Protein AF-A0ABD6CFM7-F1 (afdb_monomer_lite)

InterPro domains:
  IPR056918 Octameric membrane protein [PF24838] (39-186)

Organism: NCBI:txid1126241

pLDDT: mean 72.63, std 19.84, range [36.97, 97.12]

Radius of gyration: 33.06 Å; chains: 1; bounding box: 69×85×100 Å

Foldseek 3Di:
DDDDDDDDDPDDDDDDPPDDPPPPDDPDADPVRLVVLVVVLVVLVVVLVVVVVVVVVVLVVLLVVLVVLLVVLVVLLPDDDDLVSLVVSLVSLVVSLVVLVVVLVVLVVVVVVSVVSVVVSQVSLVPHPDNVVVVVVVVVQPDQPDPVPPDVDDSPPSDPPPVSVVSNVSSVVSSVSSVVSNVSSVVVNVVVVVVVVVVVVVVVVCVVDPDDDDDPPCVVVVVVVVPPVVVVVVVVVVCVVVPPPVPPVVVVVVVVPD

Structure (mmCIF, N/CA/C/O backbone):
data_AF-A0ABD6CFM7-F1
#
_entry.id   AF-A0ABD6CFM7-F1
#
loop_
_atom_site.group_PDB
_atom_site.id
_atom_site.type_symbol
_atom_site.label_atom_id
_atom_site.label_alt_id
_atom_site.label_comp_id
_atom_site.label_asym_id
_atom_site.label_entity_id
_atom_site.label_seq_id
_atom_site.pdbx_PDB_ins_code
_atom_site.Cartn_x
_atom_site.Cartn_y
_atom_site.Cartn_z
_atom_site.occupancy
_atom_site.B_iso_or_equiv
_atom_site.auth_seq_id
_atom_site.auth_comp_id
_atom_site.auth_asym_id
_atom_site.auth_atom_id
_atom_site.pdbx_PDB_model_num
ATOM 1 N N . MET A 1 1 ? 6.017 -62.824 41.925 1.00 41.53 1 MET A N 1
ATOM 2 C CA . MET A 1 1 ? 5.337 -61.626 41.400 1.00 41.53 1 MET A CA 1
ATOM 3 C C . MET A 1 1 ? 5.460 -61.671 39.890 1.00 41.53 1 MET A C 1
ATOM 5 O O . MET A 1 1 ? 6.564 -61.449 39.411 1.00 41.53 1 MET A O 1
ATOM 9 N N . PRO A 1 2 ? 4.415 -62.088 39.164 1.00 39.69 2 PRO A N 1
ATOM 10 C CA . PRO A 1 2 ? 4.348 -61.929 37.719 1.00 39.69 2 PRO A CA 1
ATOM 11 C C . PRO A 1 2 ? 3.730 -60.567 37.375 1.00 39.69 2 PRO A C 1
ATOM 13 O O . PRO A 1 2 ? 2.744 -60.169 37.991 1.00 39.69 2 PRO A O 1
ATOM 16 N N . GLU A 1 3 ? 4.354 -59.864 36.433 1.00 43.16 3 GLU A N 1
ATOM 17 C CA . GLU A 1 3 ? 3.851 -58.641 35.802 1.00 43.16 3 GLU A CA 1
ATOM 18 C C . GLU A 1 3 ? 2.526 -58.922 35.084 1.00 43.16 3 GLU A C 1
ATOM 20 O O . GLU A 1 3 ? 2.433 -59.854 34.284 1.00 43.16 3 GLU A O 1
ATOM 25 N N . GLU A 1 4 ? 1.510 -58.114 35.379 1.00 45.91 4 GLU A N 1
ATOM 26 C CA . GLU A 1 4 ? 0.211 -58.133 34.710 1.00 45.91 4 GLU A CA 1
ATOM 27 C C . GLU A 1 4 ? 0.168 -56.987 33.683 1.00 45.91 4 GLU A C 1
ATOM 29 O O . GLU A 1 4 ? 0.602 -55.866 33.956 1.00 45.91 4 GLU A O 1
ATOM 34 N N . SER A 1 5 ? -0.266 -57.329 32.469 1.00 42.44 5 SER A N 1
ATOM 35 C CA . SER A 1 5 ? -0.306 -56.498 31.257 1.00 42.44 5 SER A CA 1
ATOM 36 C C . SER A 1 5 ? -1.273 -55.315 31.396 1.00 42.44 5 SER A C 1
ATOM 38 O O . SER A 1 5 ? -2.290 -55.472 32.068 1.00 42.44 5 SER A O 1
ATOM 40 N N . PRO A 1 6 ? -1.054 -54.168 30.724 1.00 47.00 6 PRO A N 1
ATOM 41 C CA . PRO A 1 6 ? -1.996 -53.058 30.786 1.00 47.00 6 PRO A CA 1
ATOM 42 C C . PRO A 1 6 ? -3.266 -53.364 29.982 1.00 47.00 6 PRO A C 1
ATOM 44 O O . PRO A 1 6 ? -3.193 -53.715 28.802 1.00 47.00 6 PRO A O 1
ATOM 47 N N . GLU A 1 7 ? -4.410 -53.220 30.650 1.00 43.72 7 GLU A N 1
ATOM 48 C CA . GLU A 1 7 ? -5.756 -53.174 30.082 1.00 43.72 7 GLU A CA 1
ATOM 49 C C . GLU A 1 7 ? -5.923 -51.996 29.105 1.00 43.72 7 GLU A C 1
ATOM 51 O O . GLU A 1 7 ? -5.554 -50.857 29.390 1.00 43.72 7 GLU A O 1
ATOM 56 N N . ASP A 1 8 ? -6.466 -52.339 27.939 1.00 37.56 8 ASP A N 1
ATOM 57 C CA . ASP A 1 8 ? -7.457 -51.626 27.126 1.00 37.56 8 ASP A CA 1
ATOM 58 C C . ASP A 1 8 ? -7.567 -50.095 27.307 1.00 37.56 8 ASP A C 1
ATOM 60 O O . ASP A 1 8 ? -8.163 -49.576 28.251 1.00 37.56 8 ASP A O 1
ATOM 64 N N . SER A 1 9 ? -7.012 -49.351 26.347 1.00 37.72 9 SER A N 1
ATOM 65 C CA . SER A 1 9 ? -7.241 -47.908 26.213 1.00 37.72 9 SER A CA 1
ATOM 66 C C . SER A 1 9 ? -8.596 -47.683 25.536 1.00 37.72 9 SER A C 1
ATOM 68 O O . SER A 1 9 ? -8.765 -48.168 24.417 1.00 37.72 9 SER A O 1
ATOM 70 N N . PRO A 1 10 ? -9.549 -46.941 26.129 1.00 39.28 10 PRO A N 1
ATOM 71 C CA . PRO A 1 10 ? -10.778 -46.618 25.430 1.00 39.28 10 PRO A CA 1
ATOM 72 C C . PRO A 1 10 ? -10.452 -45.698 24.251 1.00 39.28 10 PRO A C 1
ATOM 74 O O . PRO A 1 10 ? -9.855 -44.630 24.395 1.00 39.28 10 PRO A O 1
ATOM 77 N N . GLU A 1 11 ? -10.831 -46.185 23.080 1.00 39.69 11 GLU A N 1
ATOM 78 C CA . GLU A 1 11 ? -10.803 -45.530 21.784 1.00 39.69 11 GLU A CA 1
ATOM 79 C C . GLU A 1 11 ? -11.422 -44.126 21.890 1.00 39.69 11 GLU A C 1
ATOM 81 O O . GLU A 1 11 ? -12.595 -43.965 22.225 1.00 39.69 11 GLU A O 1
ATOM 86 N N . SER A 1 12 ? -10.608 -43.090 21.674 1.00 44.16 12 SER A N 1
ATOM 87 C CA . SER A 1 12 ? -11.061 -41.701 21.680 1.00 44.16 12 SER A CA 1
ATOM 88 C C . SER A 1 12 ? -11.947 -41.456 20.459 1.00 44.16 12 SER A C 1
ATOM 90 O O . SER A 1 12 ? -11.444 -41.379 19.333 1.00 44.16 12 SER A O 1
ATOM 92 N N . GLU A 1 13 ? -13.256 -41.333 20.683 1.00 41.72 13 GLU A N 1
ATOM 93 C CA . GLU A 1 13 ? -14.198 -40.814 19.691 1.00 41.72 13 GLU A CA 1
ATOM 94 C C . GLU A 1 13 ? -13.707 -39.458 19.146 1.00 41.72 13 GLU A C 1
ATOM 96 O O . GLU A 1 13 ? -13.144 -38.656 19.899 1.00 41.72 13 GLU A O 1
ATOM 101 N N . PRO A 1 14 ? -13.883 -39.180 17.842 1.00 40.91 14 PRO A N 1
ATOM 102 C CA . PRO A 1 14 ? -13.415 -37.940 17.244 1.00 40.91 14 PRO A CA 1
ATOM 103 C C . PRO A 1 14 ? -14.175 -36.750 17.836 1.00 40.91 14 PRO A C 1
ATOM 105 O O . PRO A 1 14 ? -15.373 -36.574 17.611 1.00 40.91 14 PRO A O 1
ATOM 108 N N . GLU A 1 15 ? -13.436 -35.933 18.582 1.00 45.19 15 GLU A N 1
ATOM 109 C CA . GLU A 1 15 ? -13.851 -34.656 19.148 1.00 45.19 15 GLU A CA 1
ATOM 110 C C . GLU A 1 15 ? -14.488 -33.784 18.054 1.00 45.19 15 GLU A C 1
ATOM 112 O O . GLU A 1 15 ? -13.852 -33.391 17.070 1.00 45.19 15 GLU A O 1
ATOM 117 N N . ASN A 1 16 ? -15.789 -33.538 18.202 1.00 39.25 16 ASN A N 1
ATOM 118 C CA . ASN A 1 16 ? -16.561 -32.647 17.350 1.00 39.25 16 ASN A CA 1
ATOM 119 C C . ASN A 1 16 ? -15.937 -31.233 17.403 1.00 39.25 16 ASN A C 1
ATOM 121 O O . ASN A 1 16 ? -15.897 -30.647 18.486 1.00 39.25 16 ASN A O 1
ATOM 125 N N . PRO A 1 17 ? -15.498 -30.635 16.278 1.00 46.50 17 PRO A N 1
ATOM 126 C CA . PRO A 1 17 ? -14.829 -29.329 16.265 1.00 46.50 17 PRO A CA 1
ATOM 127 C C . PRO A 1 17 ? -15.743 -28.133 16.604 1.00 46.50 17 PRO A C 1
ATOM 129 O O . PRO A 1 17 ? -15.325 -26.985 16.461 1.00 46.50 17 PRO A O 1
ATOM 132 N N . GLU A 1 18 ? -16.981 -28.372 17.038 1.00 45.62 18 GLU A N 1
ATOM 133 C CA . GLU A 1 18 ? -17.984 -27.341 17.329 1.00 45.62 18 GLU A CA 1
ATOM 134 C C . GLU A 1 18 ? -18.123 -26.998 18.830 1.00 45.62 18 GLU A C 1
ATOM 136 O O . GLU A 1 18 ? -18.982 -26.203 19.200 1.00 45.62 18 GLU A O 1
ATOM 141 N N . ALA A 1 19 ? -17.272 -27.536 19.712 1.00 46.25 19 ALA A N 1
ATOM 142 C CA . ALA A 1 19 ? -17.351 -27.290 21.156 1.00 46.25 19 ALA A CA 1
ATOM 143 C C . ALA A 1 19 ? -16.135 -26.532 21.715 1.00 46.25 19 ALA A C 1
ATOM 145 O O . ALA A 1 19 ? -15.168 -27.144 22.154 1.00 46.25 19 ALA A O 1
ATOM 146 N N . THR A 1 20 ? -16.205 -25.195 21.743 1.00 42.38 20 THR A N 1
ATOM 147 C CA . THR A 1 20 ? -15.847 -24.360 22.918 1.00 42.38 20 THR A CA 1
ATOM 148 C C . THR A 1 20 ? -16.173 -22.888 22.635 1.00 42.38 20 THR A C 1
ATOM 150 O O . THR A 1 20 ? -15.299 -22.026 22.549 1.00 42.38 20 THR A O 1
ATOM 153 N N . GLU A 1 21 ? -17.459 -22.554 22.507 1.00 48.56 21 GLU A N 1
ATOM 154 C CA . GLU A 1 21 ? -17.876 -21.212 22.919 1.00 48.56 21 GLU A CA 1
ATOM 155 C C . GLU A 1 21 ? -17.844 -21.239 24.450 1.00 48.56 21 GLU A C 1
ATOM 157 O O . GLU A 1 21 ? -18.759 -21.731 25.101 1.00 48.56 21 GLU A O 1
ATOM 162 N N . HIS A 1 22 ? -16.690 -20.881 25.020 1.00 47.75 22 HIS A N 1
ATOM 163 C CA . HIS A 1 22 ? -16.550 -20.752 26.462 1.00 47.75 22 HIS A CA 1
ATOM 164 C C . HIS A 1 22 ? -17.418 -19.564 26.862 1.00 47.75 22 HIS A C 1
ATOM 166 O O . HIS A 1 22 ? -17.015 -18.414 26.677 1.00 47.75 22 HIS A O 1
ATOM 172 N N . ASP A 1 23 ? -18.630 -19.851 27.322 1.00 54.75 23 ASP A N 1
ATOM 173 C CA . ASP A 1 23 ? -19.513 -18.860 27.913 1.00 54.75 23 ASP A CA 1
ATOM 174 C C . ASP A 1 23 ? -18.808 -18.358 29.178 1.00 54.75 23 ASP A C 1
ATOM 176 O O . ASP A 1 23 ? -18.668 -19.065 30.175 1.00 54.75 23 ASP A O 1
ATOM 180 N N . PHE A 1 24 ? -18.133 -17.218 29.041 1.00 55.00 24 PHE A N 1
ATOM 181 C CA . PHE A 1 24 ? -17.169 -16.700 30.015 1.00 55.00 24 PHE A CA 1
ATOM 182 C C . PHE A 1 24 ? -17.855 -15.989 31.187 1.00 55.00 24 PHE A C 1
ATOM 184 O O . PHE A 1 24 ? -17.167 -15.565 32.115 1.00 55.00 24 PHE A O 1
ATOM 191 N N . PHE A 1 25 ? -19.176 -15.823 31.131 1.00 59.09 25 PHE A N 1
ATOM 192 C CA . PHE A 1 25 ? -19.896 -14.840 31.924 1.00 59.09 25 PHE A CA 1
ATOM 193 C C . PHE A 1 25 ? -21.026 -15.519 32.705 1.00 59.09 25 PHE A C 1
ATOM 195 O O . PHE A 1 25 ? -21.857 -16.229 32.146 1.00 59.09 25 PHE A O 1
ATOM 202 N N . HIS A 1 26 ? -21.003 -15.357 34.028 1.00 59.97 26 HIS A N 1
ATOM 203 C CA . HIS A 1 26 ? -22.024 -15.871 34.936 1.00 59.97 26 HIS A CA 1
ATOM 204 C C . HIS A 1 26 ? -23.087 -14.792 35.181 1.00 59.97 26 HIS A C 1
ATOM 206 O O . HIS A 1 26 ? -22.747 -13.624 35.342 1.00 59.97 26 HIS A O 1
ATOM 212 N N . GLU A 1 27 ? -24.357 -15.201 35.244 1.00 63.56 27 GLU A N 1
ATOM 213 C CA . GLU A 1 27 ? -25.559 -14.340 35.244 1.00 63.56 27 GLU A CA 1
ATOM 214 C C . GLU A 1 27 ? -25.677 -13.394 36.468 1.00 63.56 27 GLU A C 1
ATOM 216 O O . GLU A 1 27 ? -26.494 -12.479 36.457 1.00 63.56 27 GLU A O 1
ATOM 221 N N . ASP A 1 28 ? -24.815 -13.548 37.485 1.00 67.31 28 ASP A N 1
ATOM 222 C CA . ASP A 1 28 ? -24.772 -12.726 38.703 1.00 67.31 28 ASP A CA 1
ATOM 223 C C . ASP A 1 28 ? -23.325 -12.321 39.066 1.00 67.31 28 ASP A C 1
ATOM 225 O O . ASP A 1 28 ? -22.686 -12.936 39.920 1.00 67.31 28 ASP A O 1
ATOM 229 N N . LEU A 1 29 ? -22.792 -11.280 38.418 1.00 70.31 29 LEU A N 1
ATOM 230 C CA . LEU A 1 29 ? -21.469 -10.716 38.734 1.00 70.31 29 LEU A CA 1
ATOM 231 C C . LEU A 1 29 ? -21.496 -9.872 40.023 1.00 70.31 29 LEU A C 1
ATOM 233 O O . LEU A 1 29 ? -22.304 -8.936 40.143 1.00 70.31 29 LEU A O 1
ATOM 237 N N . ASP A 1 30 ? -20.568 -10.144 40.945 1.00 81.56 30 ASP A N 1
ATOM 238 C CA . ASP A 1 30 ? -20.343 -9.334 42.153 1.00 81.56 30 ASP A CA 1
ATOM 239 C C . ASP A 1 30 ? -19.810 -7.924 41.809 1.00 81.56 30 ASP A C 1
ATOM 241 O O . ASP A 1 30 ? -19.281 -7.679 40.721 1.00 81.56 30 ASP A O 1
ATOM 245 N N . ASP A 1 31 ? -19.927 -6.966 42.732 1.00 82.25 31 ASP A N 1
ATOM 246 C CA . ASP A 1 31 ? -19.474 -5.582 42.522 1.00 82.25 31 ASP A CA 1
ATOM 247 C C . ASP A 1 31 ? -17.955 -5.499 42.270 1.00 82.25 31 ASP A C 1
ATOM 249 O O . ASP A 1 31 ? -17.489 -4.679 41.471 1.00 82.25 31 ASP A O 1
ATOM 253 N N . GLU A 1 32 ? -17.163 -6.375 42.899 1.00 86.56 32 GLU A N 1
ATOM 254 C CA . GLU A 1 32 ? -15.723 -6.474 42.639 1.00 86.56 32 GLU A CA 1
ATOM 255 C C . GLU A 1 32 ? -15.429 -7.066 41.249 1.00 86.56 32 GLU A C 1
ATOM 257 O O . GLU A 1 32 ? -14.532 -6.595 40.544 1.00 86.56 32 GLU A O 1
ATOM 262 N N . GLU A 1 33 ? -16.217 -8.046 40.804 1.00 84.06 33 GLU A N 1
ATOM 263 C CA . GLU A 1 33 ? -16.088 -8.654 39.476 1.00 84.06 33 GLU A CA 1
ATOM 264 C C . GLU A 1 33 ? -16.478 -7.675 38.366 1.00 84.06 33 GLU A C 1
ATOM 266 O O . GLU A 1 33 ? -15.763 -7.564 37.368 1.00 84.06 33 GLU A O 1
ATOM 271 N N . LYS A 1 34 ? -17.536 -6.881 38.572 1.00 83.56 34 LYS A N 1
ATOM 272 C CA . LYS A 1 34 ? -17.921 -5.784 37.672 1.00 83.56 34 LYS A CA 1
ATOM 273 C C . LYS A 1 34 ? -16.811 -4.750 37.531 1.00 83.56 34 LYS A C 1
ATOM 275 O O . LYS A 1 34 ? -16.493 -4.356 36.411 1.00 83.56 34 LYS A O 1
ATOM 280 N N . ASN A 1 35 ? -16.179 -4.343 38.634 1.00 87.69 35 ASN A N 1
ATOM 281 C CA . ASN A 1 35 ? -15.042 -3.419 38.577 1.00 87.69 35 ASN A CA 1
ATOM 282 C C . ASN A 1 35 ? -13.865 -4.013 37.788 1.00 87.69 35 ASN A C 1
ATOM 284 O O . ASN A 1 35 ? -13.292 -3.335 36.937 1.00 87.69 35 ASN A O 1
ATOM 288 N N . ARG A 1 36 ? -13.546 -5.297 37.991 1.00 89.00 36 ARG A N 1
ATOM 289 C CA . ARG A 1 36 ? -12.489 -5.982 37.225 1.00 89.00 36 ARG A CA 1
ATOM 290 C C . ARG A 1 36 ? -12.815 -6.087 35.734 1.00 89.00 36 ARG A C 1
ATOM 292 O O . ARG A 1 36 ? -11.912 -5.944 34.910 1.00 89.00 36 ARG A O 1
ATOM 299 N N . LEU A 1 37 ? -14.081 -6.315 35.380 1.00 88.38 37 LEU A N 1
ATOM 300 C CA . LEU A 1 37 ? -14.537 -6.339 33.989 1.00 88.38 37 LEU A CA 1
ATOM 301 C C . LEU A 1 37 ? -14.433 -4.963 33.329 1.00 88.38 37 LEU A C 1
ATOM 303 O O . LEU A 1 37 ? -13.959 -4.873 32.197 1.00 88.38 37 LEU A O 1
ATOM 307 N N . VAL A 1 38 ? -14.806 -3.893 34.039 1.00 90.38 38 VAL A N 1
ATOM 308 C CA . VAL A 1 38 ? -14.622 -2.509 33.572 1.00 90.38 38 VAL A CA 1
ATOM 309 C C . VAL A 1 38 ? -13.140 -2.222 33.314 1.00 90.38 38 VAL A C 1
ATOM 311 O O . VAL A 1 38 ? -12.797 -1.732 32.238 1.00 90.38 38 VAL A O 1
ATOM 314 N N . ASP A 1 39 ? -12.251 -2.579 34.243 1.00 91.44 39 ASP A N 1
ATOM 315 C CA . ASP A 1 39 ? -10.806 -2.378 34.080 1.00 91.44 39 ASP A CA 1
ATOM 316 C C . ASP A 1 39 ? -10.248 -3.167 32.885 1.00 91.44 39 ASP A C 1
ATOM 318 O O . ASP A 1 39 ? -9.468 -2.640 32.084 1.00 91.44 39 ASP A O 1
ATOM 322 N N . GLN A 1 40 ? -10.678 -4.422 32.716 1.00 90.12 40 GLN A N 1
ATOM 323 C CA . GLN A 1 40 ? -10.287 -5.254 31.578 1.00 90.12 40 GLN A CA 1
ATOM 324 C C . GLN A 1 40 ? -10.783 -4.669 30.252 1.00 90.12 40 GLN A C 1
ATOM 326 O O . GLN A 1 40 ? -10.031 -4.643 29.275 1.00 90.12 40 GLN A O 1
ATOM 331 N N . TYR A 1 41 ? -12.022 -4.184 30.216 1.00 91.50 41 TYR A N 1
ATOM 332 C CA . TYR A 1 41 ? -12.610 -3.516 29.062 1.00 91.50 41 TYR A CA 1
ATOM 333 C C . TYR A 1 41 ? -11.829 -2.254 28.682 1.00 91.50 41 TYR A C 1
ATOM 335 O O . TYR A 1 41 ? -11.436 -2.106 27.521 1.00 91.50 41 TYR A O 1
ATOM 343 N N . ILE A 1 42 ? -11.544 -1.380 29.656 1.00 91.94 42 ILE A N 1
ATOM 344 C CA . ILE A 1 42 ? -10.777 -0.147 29.442 1.00 91.94 42 ILE A CA 1
ATOM 345 C C . ILE A 1 42 ? -9.403 -0.497 28.874 1.00 91.94 42 ILE A C 1
ATOM 347 O O . ILE A 1 42 ? -9.077 -0.062 27.768 1.00 91.94 42 ILE A O 1
ATOM 351 N N . HIS A 1 43 ? -8.644 -1.359 29.553 1.00 93.56 43 HIS A N 1
ATOM 352 C CA . HIS A 1 43 ? -7.298 -1.729 29.120 1.00 93.56 43 HIS A CA 1
ATOM 353 C C . HIS A 1 43 ? -7.287 -2.377 27.727 1.00 93.56 43 HIS A C 1
ATOM 355 O O . HIS A 1 43 ? -6.465 -2.042 26.870 1.00 93.56 43 HIS A O 1
ATOM 361 N N . TYR A 1 44 ? -8.228 -3.286 27.458 1.00 92.12 44 TYR A N 1
ATOM 362 C CA . TYR A 1 44 ? -8.334 -3.934 26.154 1.00 92.12 44 TYR A CA 1
ATOM 363 C C . TYR A 1 44 ? -8.679 -2.936 25.041 1.00 92.12 44 TYR A C 1
ATOM 365 O O . TYR A 1 44 ? -8.100 -3.000 23.951 1.00 92.12 44 TYR A O 1
ATOM 373 N N . SER A 1 45 ? -9.587 -1.993 25.313 1.00 91.38 45 SER A N 1
ATOM 374 C CA . SER A 1 45 ? -9.964 -0.937 24.371 1.00 91.38 45 SER A CA 1
ATOM 375 C C . SER A 1 45 ? -8.789 -0.002 24.055 1.00 91.38 45 SER A C 1
ATOM 377 O O . SER A 1 45 ? -8.553 0.309 22.886 1.00 91.38 45 SER A O 1
ATOM 379 N N . GLU A 1 46 ? -7.980 0.360 25.055 1.00 92.50 46 GLU A N 1
ATOM 380 C CA . GLU A 1 46 ? -6.779 1.184 24.891 1.00 92.50 46 GLU A CA 1
ATOM 381 C C . GLU A 1 46 ? -5.750 0.494 23.993 1.00 92.50 46 GLU A C 1
ATOM 383 O O . GLU A 1 46 ? -5.301 1.068 22.996 1.00 92.50 46 GLU A O 1
ATOM 388 N N . VAL A 1 47 ? -5.442 -0.778 24.271 1.00 91.06 47 VAL A N 1
ATOM 389 C CA . VAL A 1 47 ? -4.527 -1.580 23.444 1.00 91.06 47 VAL A CA 1
ATOM 390 C C . VAL A 1 47 ? -5.070 -1.724 22.017 1.00 91.06 47 VAL A C 1
ATOM 392 O O . VAL A 1 47 ? -4.313 -1.669 21.039 1.00 91.06 47 VAL A O 1
ATOM 395 N N . ALA A 1 48 ? -6.386 -1.888 21.850 1.00 89.06 48 ALA A N 1
ATOM 396 C CA . ALA A 1 48 ? -7.015 -1.951 20.534 1.00 89.06 48 ALA A CA 1
ATOM 397 C C . ALA A 1 48 ? -6.855 -0.633 19.753 1.00 89.06 48 ALA A C 1
ATOM 399 O O . ALA A 1 48 ? -6.527 -0.673 18.562 1.00 89.06 48 ALA A O 1
ATOM 400 N N . ILE A 1 49 ? -7.019 0.518 20.411 1.00 89.50 49 ILE A N 1
ATOM 401 C CA . ILE A 1 49 ? -6.846 1.849 19.811 1.00 89.50 49 ILE A CA 1
ATOM 402 C C . ILE A 1 49 ? -5.378 2.104 19.460 1.00 89.50 49 ILE A C 1
ATOM 404 O O . ILE A 1 49 ? -5.081 2.489 18.326 1.00 89.50 49 ILE A O 1
ATOM 408 N N . GLU A 1 50 ? -4.450 1.844 20.381 1.00 91.12 50 GLU A N 1
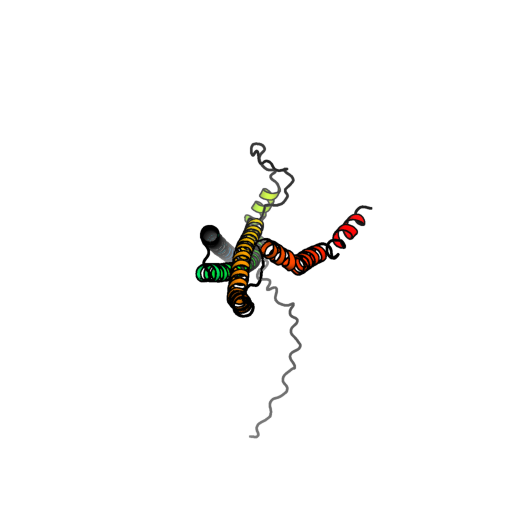ATOM 409 C CA . GLU A 1 50 ? -3.018 2.068 20.167 1.00 91.12 50 GLU A CA 1
ATOM 410 C C . GLU A 1 50 ? -2.513 1.263 18.967 1.00 91.12 50 GLU A C 1
ATOM 412 O O . GLU A 1 50 ? -1.922 1.797 18.024 1.00 91.12 50 GLU A O 1
ATOM 417 N N . THR A 1 51 ? -2.823 -0.031 18.948 1.00 86.19 51 THR A N 1
ATOM 418 C CA . THR A 1 51 ? -2.433 -0.904 17.839 1.00 86.19 51 THR A CA 1
ATOM 419 C C . THR A 1 51 ? -3.121 -0.533 16.524 1.00 86.19 51 THR A C 1
ATOM 421 O O . THR A 1 51 ? -2.571 -0.820 15.462 1.00 86.19 51 THR A O 1
ATOM 424 N N . SER A 1 52 ? -4.298 0.100 16.548 1.00 85.81 52 SER A N 1
ATOM 425 C CA . SER A 1 52 ? -4.932 0.670 15.352 1.00 85.81 52 SER A CA 1
ATOM 426 C C . SER A 1 52 ? -4.173 1.906 14.850 1.00 85.81 52 SER A C 1
ATOM 428 O O . SER A 1 52 ? -3.867 2.003 13.660 1.00 85.81 52 SER A O 1
ATOM 430 N N . SER A 1 53 ? -3.776 2.803 15.758 1.00 86.94 53 SER A N 1
ATOM 431 C CA . SER A 1 53 ? -2.986 4.003 15.452 1.00 86.94 53 SER A CA 1
ATOM 432 C C . SER A 1 53 ? -1.624 3.660 14.838 1.00 86.94 53 SER A C 1
ATOM 434 O O . SER A 1 53 ? -1.273 4.167 13.767 1.00 86.94 53 SER A O 1
ATOM 436 N N . GLN A 1 54 ? -0.903 2.706 15.439 1.00 88.12 54 GLN A N 1
ATOM 437 C CA . GLN A 1 54 ? 0.373 2.210 14.914 1.00 88.12 54 GLN A CA 1
ATOM 438 C C . GLN A 1 54 ? 0.226 1.690 13.471 1.00 88.12 54 GLN A C 1
ATOM 440 O O . GLN A 1 54 ? 1.055 1.988 12.612 1.00 88.12 54 GLN A O 1
ATOM 445 N N . ARG A 1 55 ? -0.873 0.992 13.147 1.00 85.31 55 ARG A N 1
ATOM 446 C CA . ARG A 1 55 ? -1.135 0.498 11.779 1.00 85.31 55 ARG A CA 1
ATOM 447 C C . ARG A 1 55 ? -1.352 1.621 10.779 1.00 85.31 55 ARG A C 1
ATOM 449 O O . ARG A 1 55 ? -0.839 1.533 9.666 1.00 85.31 55 ARG A O 1
ATOM 456 N N . ILE A 1 56 ? -2.099 2.661 11.150 1.00 85.94 56 ILE A N 1
ATOM 457 C CA . ILE A 1 56 ? -2.319 3.827 10.282 1.00 85.94 56 ILE A CA 1
ATOM 458 C C . ILE A 1 56 ? -0.973 4.487 9.965 1.00 85.94 56 ILE A C 1
ATOM 460 O O . ILE A 1 56 ? -0.693 4.799 8.804 1.00 85.94 56 ILE A O 1
ATOM 464 N N . GLN A 1 57 ? -0.102 4.629 10.968 1.00 86.50 57 GLN A N 1
ATOM 465 C CA . GLN A 1 57 ? 1.242 5.174 10.785 1.00 86.50 57 GLN A CA 1
ATOM 466 C C . GLN A 1 57 ? 2.102 4.299 9.860 1.00 86.50 57 GLN A C 1
ATOM 468 O O . GLN A 1 57 ? 2.723 4.812 8.922 1.00 86.50 57 GLN A O 1
ATOM 473 N N . THR A 1 58 ? 2.111 2.982 10.073 1.00 87.12 58 THR A N 1
ATOM 474 C CA . THR A 1 58 ? 2.845 2.027 9.233 1.00 87.12 58 THR A CA 1
ATOM 475 C C . THR A 1 58 ? 2.339 2.038 7.788 1.00 87.12 58 THR A C 1
ATOM 477 O O . THR A 1 58 ? 3.137 2.177 6.862 1.00 87.12 58 THR A O 1
ATOM 480 N N . ASN A 1 59 ? 1.020 1.988 7.576 1.00 90.19 59 ASN A N 1
ATOM 481 C CA . ASN A 1 59 ? 0.410 2.050 6.245 1.00 90.19 59 ASN A CA 1
ATOM 482 C C . ASN A 1 59 ? 0.744 3.360 5.524 1.00 90.19 59 ASN A C 1
ATOM 484 O O . ASN A 1 59 ? 1.092 3.350 4.343 1.00 90.19 59 ASN A O 1
ATOM 488 N N . ARG A 1 60 ? 0.697 4.493 6.233 1.00 89.88 60 ARG A N 1
ATOM 489 C CA . ARG A 1 60 ? 1.081 5.793 5.673 1.00 89.88 60 ARG A CA 1
ATOM 490 C C . ARG A 1 60 ? 2.545 5.805 5.239 1.00 89.88 60 ARG A C 1
ATOM 492 O O .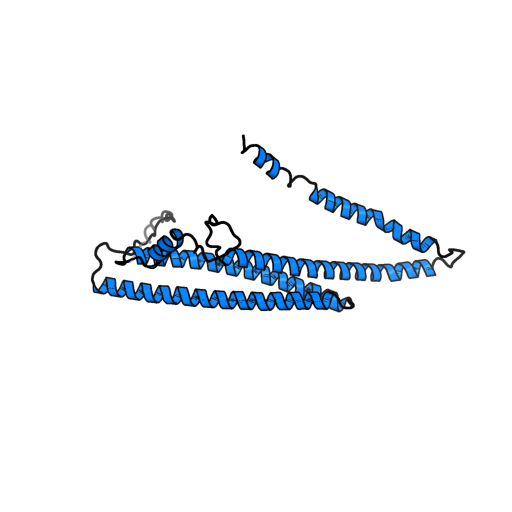 ARG A 1 60 ? 2.857 6.282 4.15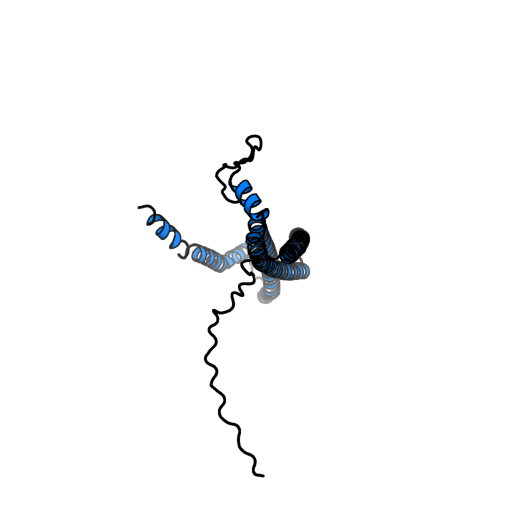1 1.00 89.88 60 ARG A O 1
ATOM 499 N N . THR A 1 61 ? 3.430 5.262 6.070 1.00 91.12 61 THR A N 1
ATOM 500 C CA . THR A 1 61 ? 4.873 5.222 5.799 1.00 91.12 61 THR A CA 1
ATOM 501 C C . THR A 1 61 ? 5.182 4.360 4.576 1.00 91.12 61 THR A C 1
ATOM 503 O O . THR A 1 61 ? 5.872 4.821 3.666 1.00 91.12 61 THR A O 1
ATOM 506 N N . PHE A 1 62 ? 4.605 3.156 4.491 1.00 91.56 62 PHE A N 1
ATOM 507 C CA . PHE A 1 62 ? 4.749 2.292 3.315 1.00 91.56 62 PHE A CA 1
ATOM 508 C C . PHE A 1 62 ? 4.218 2.948 2.040 1.00 91.56 62 PHE A C 1
ATOM 510 O O . PHE A 1 62 ? 4.902 2.922 1.016 1.00 91.56 62 PHE A O 1
ATOM 517 N N . GLY A 1 63 ? 3.048 3.591 2.103 1.00 92.50 63 GLY A N 1
ATOM 518 C CA . GLY A 1 63 ? 2.475 4.295 0.955 1.00 92.50 63 GLY A CA 1
ATOM 519 C C . GLY A 1 63 ? 3.387 5.402 0.425 1.00 92.50 63 GLY A C 1
ATOM 520 O O . GLY A 1 63 ? 3.635 5.476 -0.781 1.00 92.50 63 GLY A O 1
ATOM 521 N N . ILE A 1 64 ? 3.951 6.221 1.318 1.00 94.75 64 ILE A N 1
ATOM 522 C CA . ILE A 1 64 ? 4.873 7.303 0.941 1.00 94.75 64 ILE A CA 1
ATOM 523 C C . ILE A 1 64 ? 6.146 6.742 0.302 1.00 94.75 64 ILE A C 1
ATOM 525 O O . ILE A 1 64 ? 6.541 7.212 -0.765 1.00 94.75 64 ILE A O 1
ATOM 529 N N . ILE A 1 65 ? 6.771 5.732 0.915 1.00 95.75 65 ILE A N 1
ATOM 530 C CA . ILE A 1 65 ? 8.016 5.134 0.409 1.00 95.75 65 ILE A CA 1
ATOM 531 C C . ILE A 1 65 ? 7.796 4.538 -0.984 1.00 95.75 65 ILE A C 1
ATOM 533 O O . ILE A 1 65 ? 8.535 4.860 -1.915 1.00 95.75 65 ILE A O 1
ATOM 537 N N . LEU A 1 66 ? 6.757 3.717 -1.150 1.00 95.62 66 LEU A N 1
ATOM 538 C CA . LEU A 1 66 ? 6.468 3.056 -2.421 1.00 95.62 66 LEU A CA 1
ATOM 539 C C . LEU A 1 66 ? 6.059 4.064 -3.508 1.00 95.62 66 LEU A C 1
ATOM 541 O O . LEU A 1 66 ? 6.515 3.966 -4.644 1.00 95.62 66 LEU A O 1
ATOM 545 N N . THR A 1 67 ? 5.280 5.094 -3.173 1.00 96.31 67 THR A N 1
ATOM 546 C CA . THR A 1 67 ? 4.927 6.149 -4.145 1.00 96.31 67 THR A CA 1
ATOM 547 C C . THR A 1 67 ? 6.148 6.945 -4.583 1.00 96.31 67 THR A C 1
ATOM 549 O O . THR A 1 67 ? 6.316 7.212 -5.770 1.00 96.31 67 THR A O 1
ATOM 552 N N . THR A 1 68 ? 7.018 7.303 -3.638 1.00 96.62 68 THR A N 1
ATOM 553 C CA . THR A 1 68 ? 8.246 8.057 -3.923 1.00 96.62 68 THR A CA 1
ATOM 554 C C . THR A 1 68 ? 9.191 7.238 -4.795 1.00 96.62 68 THR A C 1
ATOM 556 O O . THR A 1 68 ? 9.730 7.750 -5.775 1.00 96.62 68 THR A O 1
ATOM 559 N N . LEU A 1 69 ? 9.344 5.946 -4.493 1.00 96.44 69 LEU A N 1
ATOM 560 C CA . LEU A 1 69 ? 10.141 5.032 -5.302 1.00 96.44 69 LEU A CA 1
ATOM 561 C C . LEU A 1 69 ? 9.567 4.899 -6.719 1.00 96.44 69 LEU A C 1
ATOM 563 O O . LEU A 1 69 ? 10.317 4.995 -7.686 1.00 96.44 69 LEU A O 1
ATOM 567 N N . LEU A 1 70 ? 8.249 4.727 -6.857 1.00 96.69 70 LEU A N 1
ATOM 568 C CA . LEU A 1 70 ? 7.592 4.649 -8.163 1.00 96.69 70 LEU A CA 1
ATOM 569 C C . LEU A 1 70 ? 7.784 5.940 -8.978 1.00 96.69 70 LEU A C 1
ATOM 571 O O . LEU A 1 70 ? 8.115 5.870 -10.160 1.00 96.69 70 LEU A O 1
ATOM 575 N N . ALA A 1 71 ? 7.642 7.109 -8.348 1.00 96.31 71 ALA A N 1
ATOM 576 C CA . ALA A 1 71 ? 7.899 8.398 -8.989 1.00 96.31 71 ALA A CA 1
ATOM 577 C C . ALA A 1 71 ? 9.364 8.533 -9.446 1.00 96.31 71 ALA A C 1
ATOM 579 O O . ALA A 1 71 ? 9.623 8.996 -10.557 1.00 96.31 71 ALA A O 1
ATOM 580 N N . GLY A 1 72 ? 10.319 8.072 -8.631 1.00 95.31 72 GLY A N 1
ATOM 581 C CA . GLY A 1 72 ? 11.736 8.020 -8.992 1.00 95.31 72 GLY A CA 1
ATOM 582 C C . GLY A 1 72 ? 12.012 7.113 -10.194 1.00 95.31 72 GLY A C 1
ATOM 583 O O . GLY A 1 72 ? 12.714 7.518 -11.119 1.00 95.31 72 GLY A O 1
ATOM 584 N N . LEU A 1 73 ? 11.412 5.917 -10.231 1.00 94.44 73 LEU A N 1
ATOM 585 C CA . LEU A 1 73 ? 11.522 5.012 -11.381 1.00 94.44 73 LEU A CA 1
ATOM 586 C C . LEU A 1 73 ? 10.924 5.626 -12.650 1.00 94.44 73 LEU A C 1
ATOM 588 O O . LEU A 1 73 ? 11.524 5.519 -13.719 1.00 94.44 73 LEU A O 1
ATOM 592 N N . PHE A 1 74 ? 9.782 6.307 -12.533 1.00 93.62 74 PHE A N 1
ATOM 593 C CA . PHE A 1 74 ? 9.176 7.016 -13.657 1.00 93.62 74 PHE A CA 1
ATOM 594 C C . PHE A 1 74 ? 10.100 8.125 -14.180 1.00 93.62 74 PHE A C 1
ATOM 596 O O . PHE A 1 74 ? 10.349 8.202 -15.380 1.00 93.62 74 PHE A O 1
ATOM 603 N N . GLY A 1 75 ? 10.701 8.923 -13.292 1.00 91.75 75 GLY A N 1
ATOM 604 C CA . GLY A 1 75 ? 11.687 9.938 -13.676 1.00 91.75 75 GLY A CA 1
ATOM 605 C C . GLY A 1 75 ? 12.910 9.355 -14.394 1.00 91.75 75 GLY A C 1
ATOM 606 O O . GLY A 1 75 ? 13.322 9.876 -15.428 1.00 91.75 75 GLY A O 1
ATOM 607 N N . LEU A 1 76 ? 13.453 8.238 -13.901 1.00 90.81 76 LEU A N 1
ATOM 608 C CA . LEU A 1 76 ? 14.579 7.546 -14.540 1.00 90.81 76 LEU A CA 1
ATOM 609 C C . LEU A 1 76 ? 14.212 6.949 -15.904 1.00 90.81 76 LEU A C 1
ATOM 611 O O . LEU A 1 76 ? 15.056 6.910 -16.795 1.00 90.81 76 LEU A O 1
ATOM 615 N N . SER A 1 77 ? 12.961 6.519 -16.090 1.00 86.81 77 SER A N 1
ATOM 616 C CA . SER A 1 77 ? 12.495 5.942 -17.357 1.00 86.81 77 SER A CA 1
ATOM 617 C C . SER A 1 77 ? 12.437 6.945 -18.519 1.00 86.81 77 SER A C 1
ATOM 619 O O . SER A 1 77 ? 12.480 6.531 -19.676 1.00 86.81 77 SER A O 1
ATOM 621 N N . GLN A 1 78 ? 12.393 8.249 -18.215 1.00 86.06 78 GLN A N 1
ATOM 622 C CA . GLN A 1 78 ? 12.388 9.339 -19.199 1.00 86.06 78 GLN A CA 1
ATOM 623 C C . GLN A 1 78 ? 13.798 9.726 -19.678 1.00 86.06 78 GLN A C 1
ATOM 625 O O . GLN A 1 78 ? 13.937 10.432 -20.676 1.00 86.06 78 GLN A O 1
ATOM 630 N N . ALA A 1 79 ? 14.845 9.313 -18.958 1.00 83.94 79 ALA A N 1
ATOM 631 C CA . ALA A 1 79 ? 16.227 9.582 -19.334 1.00 83.94 79 ALA A CA 1
ATOM 632 C C . ALA A 1 79 ? 16.685 8.670 -20.486 1.00 83.94 79 ALA A C 1
ATOM 634 O O . ALA A 1 79 ? 16.016 7.704 -20.852 1.00 83.94 79 ALA A O 1
ATOM 635 N N . THR A 1 80 ? 17.860 8.949 -21.054 1.00 81.75 80 THR A N 1
ATOM 636 C CA . THR A 1 80 ? 18.464 8.085 -22.073 1.00 81.75 80 THR A CA 1
ATOM 637 C C . THR A 1 80 ? 18.765 6.708 -21.476 1.00 81.75 80 THR A C 1
ATOM 639 O O . THR A 1 80 ? 19.683 6.551 -20.668 1.00 81.75 80 THR A O 1
ATOM 642 N N . LEU A 1 81 ? 17.974 5.703 -21.853 1.00 82.25 81 LEU A N 1
ATOM 643 C CA . LEU A 1 81 ? 18.071 4.357 -21.297 1.00 82.25 81 LEU A CA 1
ATOM 644 C C . LEU A 1 81 ? 19.243 3.590 -21.914 1.00 82.25 81 LEU A C 1
ATOM 646 O O . LEU A 1 81 ? 19.259 3.296 -23.105 1.00 82.25 81 LEU A O 1
ATOM 650 N N . GLY A 1 82 ? 20.214 3.226 -21.079 1.00 87.81 82 GLY A N 1
ATOM 651 C CA . GLY A 1 82 ? 21.167 2.159 -21.384 1.00 87.81 82 GLY A CA 1
ATOM 652 C C . GLY A 1 82 ? 20.652 0.804 -20.892 1.00 87.81 82 GLY A C 1
ATOM 653 O O . GLY A 1 82 ? 19.848 0.747 -19.960 1.00 87.81 82 GLY A O 1
ATOM 654 N N . ILE A 1 83 ? 21.165 -0.294 -21.458 1.00 87.56 83 ILE A N 1
ATOM 655 C CA . ILE A 1 83 ? 20.760 -1.667 -21.095 1.00 87.56 83 ILE A CA 1
ATOM 656 C C . ILE A 1 83 ? 20.874 -1.943 -19.582 1.00 87.56 83 ILE A C 1
ATOM 658 O O . ILE A 1 83 ? 19.959 -2.498 -18.980 1.00 87.56 83 ILE A O 1
ATOM 662 N N . ASN A 1 84 ? 21.949 -1.468 -18.940 1.00 89.75 84 ASN A N 1
ATOM 663 C CA . ASN A 1 84 ? 22.198 -1.660 -17.506 1.00 89.75 84 ASN A CA 1
ATOM 664 C C . ASN A 1 84 ? 21.182 -0.906 -16.635 1.00 89.75 84 ASN A C 1
ATOM 666 O O . ASN A 1 84 ? 20.713 -1.424 -15.619 1.00 89.75 84 ASN A O 1
ATOM 670 N N . LEU A 1 85 ? 20.823 0.316 -17.040 1.00 91.31 85 LEU A N 1
ATOM 671 C CA . LEU A 1 85 ? 19.828 1.122 -16.337 1.00 91.31 85 LEU A CA 1
ATOM 672 C C . LEU A 1 85 ? 18.432 0.512 -16.503 1.00 91.31 85 LEU A C 1
ATOM 674 O O . LEU A 1 85 ? 17.716 0.366 -15.518 1.00 91.31 85 LEU A O 1
ATOM 678 N N . ALA A 1 86 ? 18.076 0.083 -17.715 1.00 91.38 86 ALA A N 1
ATOM 679 C CA . ALA A 1 86 ? 16.805 -0.584 -17.983 1.00 91.38 86 ALA A CA 1
ATOM 680 C C . ALA A 1 86 ? 16.661 -1.896 -17.189 1.00 91.38 86 ALA A C 1
ATOM 682 O O . ALA A 1 86 ? 15.620 -2.129 -16.580 1.00 91.38 86 ALA A O 1
ATOM 683 N N . ALA A 1 87 ? 17.721 -2.707 -17.103 1.00 91.75 87 ALA A N 1
ATOM 684 C CA . ALA A 1 87 ? 17.733 -3.910 -16.268 1.00 91.75 87 ALA A CA 1
ATOM 685 C C . ALA A 1 87 ? 17.567 -3.584 -14.770 1.00 91.75 87 ALA A C 1
ATOM 687 O O . ALA A 1 87 ? 16.831 -4.271 -14.062 1.00 91.75 87 ALA A O 1
ATOM 688 N N . SER A 1 88 ? 18.192 -2.501 -14.296 1.00 93.81 88 SER A N 1
ATOM 689 C CA . SER A 1 88 ? 18.054 -2.038 -12.908 1.00 93.81 88 SER A CA 1
ATOM 690 C C . SER A 1 88 ? 16.630 -1.558 -12.601 1.00 93.81 88 SER A C 1
ATOM 692 O O . SER A 1 88 ? 16.076 -1.905 -11.559 1.00 93.81 88 SER A O 1
ATOM 694 N N . ILE A 1 89 ? 16.008 -0.810 -13.522 1.00 94.12 89 ILE A N 1
ATOM 695 C CA . ILE A 1 89 ? 14.610 -0.363 -13.414 1.00 94.12 89 ILE A CA 1
ATOM 696 C C . ILE A 1 89 ? 13.667 -1.570 -13.406 1.00 94.12 89 ILE A C 1
ATOM 698 O O . ILE A 1 89 ? 12.770 -1.633 -12.566 1.00 94.12 89 ILE A O 1
ATOM 702 N N . LEU A 1 90 ? 13.891 -2.550 -14.287 1.00 94.44 90 LEU A N 1
ATOM 703 C CA . LEU A 1 90 ? 13.114 -3.787 -14.329 1.00 94.44 90 LEU A CA 1
ATOM 704 C C . LEU A 1 90 ? 13.180 -4.521 -12.983 1.00 94.44 90 LEU A C 1
ATOM 706 O O . LEU A 1 90 ? 12.142 -4.838 -12.403 1.00 94.44 90 LEU A O 1
ATOM 710 N N . PHE A 1 91 ? 14.381 -4.720 -12.442 1.00 95.81 91 PHE A N 1
ATOM 711 C CA . PHE A 1 91 ? 14.569 -5.384 -11.154 1.00 95.81 91 PHE A CA 1
ATOM 712 C C . PHE A 1 91 ? 13.903 -4.622 -9.998 1.00 95.81 91 PHE A C 1
ATOM 714 O O . PHE A 1 91 ? 13.149 -5.205 -9.216 1.00 95.81 91 PHE A O 1
ATOM 721 N N . ALA A 1 92 ? 14.110 -3.305 -9.923 1.00 95.75 92 ALA A N 1
ATOM 722 C CA . ALA A 1 92 ? 13.501 -2.460 -8.900 1.00 95.75 92 ALA A CA 1
ATOM 723 C C . ALA A 1 92 ? 11.965 -2.464 -8.984 1.00 95.75 92 ALA A C 1
ATOM 725 O O . ALA A 1 92 ? 11.286 -2.536 -7.959 1.00 95.75 92 ALA A O 1
ATOM 726 N N . SER A 1 93 ? 11.407 -2.442 -10.198 1.00 95.81 93 SER A N 1
ATOM 727 C CA . SER A 1 93 ? 9.959 -2.507 -10.416 1.00 95.81 93 SER A CA 1
ATOM 728 C C . SER A 1 93 ? 9.360 -3.854 -9.996 1.00 95.81 93 SER A C 1
ATOM 730 O O . SER A 1 93 ? 8.293 -3.878 -9.383 1.00 95.81 93 SER A O 1
ATOM 732 N N . ALA A 1 94 ? 10.070 -4.964 -10.232 1.00 95.81 94 ALA A N 1
ATOM 733 C CA . ALA A 1 94 ? 9.644 -6.294 -9.810 1.00 95.81 94 ALA A CA 1
ATOM 734 C C . ALA A 1 94 ? 9.595 -6.404 -8.278 1.00 95.81 94 ALA A C 1
ATOM 736 O O . ALA A 1 94 ? 8.586 -6.839 -7.721 1.00 95.81 94 ALA A O 1
ATOM 737 N N . ILE A 1 95 ? 10.638 -5.930 -7.586 1.00 97.12 95 ILE A N 1
ATOM 738 C CA . ILE A 1 95 ? 10.663 -5.878 -6.115 1.00 97.12 95 ILE A CA 1
ATOM 739 C C . ILE A 1 95 ? 9.545 -4.978 -5.579 1.00 97.12 95 ILE A C 1
ATOM 741 O O . ILE A 1 95 ? 8.857 -5.354 -4.626 1.00 97.12 95 ILE A O 1
ATOM 745 N N . GLY A 1 96 ? 9.327 -3.813 -6.195 1.00 95.75 96 GLY A N 1
ATOM 746 C CA . GLY A 1 96 ? 8.245 -2.897 -5.829 1.00 95.75 96 GLY A CA 1
ATOM 747 C C . GLY A 1 96 ? 6.867 -3.554 -5.938 1.00 95.75 96 GLY A C 1
ATOM 748 O O . GLY A 1 96 ? 6.079 -3.503 -4.991 1.00 95.75 96 GLY A O 1
ATOM 749 N N . ALA A 1 97 ? 6.597 -4.253 -7.044 1.00 95.81 97 ALA A N 1
ATOM 750 C CA . ALA A 1 97 ? 5.342 -4.971 -7.259 1.00 95.81 97 ALA A CA 1
ATOM 751 C C . ALA A 1 97 ? 5.128 -6.112 -6.245 1.00 95.81 97 ALA A C 1
ATOM 753 O O . ALA A 1 97 ? 4.030 -6.250 -5.700 1.00 95.81 97 ALA A O 1
ATOM 754 N N . ILE A 1 98 ? 6.172 -6.893 -5.947 1.00 96.25 98 ILE A N 1
ATOM 755 C CA . ILE A 1 98 ? 6.128 -7.964 -4.937 1.00 96.25 98 ILE A CA 1
ATOM 756 C C . ILE A 1 98 ? 5.859 -7.381 -3.544 1.00 96.25 98 ILE A C 1
ATOM 758 O O . ILE A 1 98 ? 5.003 -7.874 -2.810 1.00 96.25 98 ILE A O 1
ATOM 762 N N . THR A 1 99 ? 6.531 -6.285 -3.192 1.00 95.12 99 THR A N 1
ATOM 763 C CA . THR A 1 99 ? 6.334 -5.601 -1.906 1.00 95.12 99 THR A CA 1
ATOM 764 C C . THR A 1 99 ? 4.895 -5.095 -1.761 1.00 95.12 99 THR A C 1
ATOM 766 O O . THR A 1 99 ? 4.287 -5.270 -0.705 1.00 95.12 99 THR A O 1
ATOM 769 N N . CYS A 1 100 ? 4.300 -4.553 -2.831 1.00 94.31 100 CYS A N 1
ATOM 770 C CA . CYS A 1 100 ? 2.885 -4.166 -2.845 1.00 94.31 100 CYS A CA 1
ATOM 771 C C . CYS A 1 100 ? 1.952 -5.356 -2.584 1.00 94.31 100 CYS A C 1
ATOM 773 O O . CYS A 1 100 ? 0.966 -5.221 -1.857 1.00 94.31 100 CYS A O 1
ATOM 775 N N . HIS A 1 101 ? 2.268 -6.527 -3.144 1.00 93.81 101 HIS A N 1
ATOM 776 C CA . HIS A 1 101 ? 1.489 -7.744 -2.925 1.00 93.81 101 HIS A CA 1
ATOM 777 C C . HIS A 1 101 ? 1.528 -8.196 -1.455 1.00 93.81 101 HIS A C 1
ATOM 779 O O . HIS A 1 101 ? 0.482 -8.464 -0.863 1.00 93.81 101 HIS A O 1
ATOM 785 N N . TYR A 1 102 ? 2.707 -8.208 -0.827 1.00 93.88 102 TYR A N 1
ATOM 786 C CA . TYR A 1 102 ? 2.823 -8.526 0.601 1.00 93.88 102 TYR A CA 1
ATOM 787 C C . TYR A 1 102 ? 2.118 -7.500 1.488 1.00 93.88 102 TYR A C 1
ATOM 789 O O . TYR A 1 102 ? 1.426 -7.868 2.442 1.00 93.88 102 TYR A O 1
ATOM 797 N N . TRP A 1 103 ? 2.233 -6.213 1.156 1.00 93.25 103 TRP A N 1
ATOM 798 C CA . TRP A 1 103 ? 1.550 -5.161 1.900 1.00 93.25 103 TRP A CA 1
ATOM 799 C C . TRP A 1 103 ? 0.023 -5.309 1.830 1.00 93.25 103 TRP A C 1
ATOM 801 O O . TRP A 1 103 ? -0.657 -5.181 2.851 1.00 93.25 103 TRP A O 1
ATOM 811 N N . TYR A 1 104 ? -0.520 -5.696 0.671 1.00 91.00 104 TYR A N 1
ATOM 812 C CA . TYR A 1 104 ? -1.941 -6.025 0.529 1.00 91.00 104 TYR A CA 1
ATOM 813 C C . TYR A 1 104 ? -2.382 -7.134 1.502 1.00 91.00 104 TYR A C 1
ATOM 815 O O . TYR A 1 104 ? -3.411 -6.999 2.173 1.00 91.00 104 TYR A O 1
ATOM 823 N N . GLY A 1 105 ? -1.600 -8.214 1.610 1.00 89.44 105 GLY A N 1
ATOM 824 C CA . GLY A 1 105 ? -1.871 -9.309 2.548 1.00 89.44 105 GLY A CA 1
ATOM 825 C C . GLY A 1 105 ? -1.844 -8.854 4.011 1.00 89.44 105 GLY A C 1
ATOM 826 O O . GLY A 1 105 ? -2.721 -9.223 4.796 1.00 89.44 105 GLY A O 1
ATOM 827 N N . SER A 1 106 ? -0.897 -7.980 4.357 1.00 89.44 106 SER A N 1
ATOM 828 C CA . SER A 1 106 ? -0.784 -7.390 5.695 1.00 89.44 106 SER A CA 1
ATOM 829 C C . SER A 1 106 ? -2.056 -6.628 6.098 1.00 89.44 106 SER A C 1
ATOM 831 O O . SER A 1 106 ? -2.643 -6.902 7.147 1.00 89.44 106 SER A O 1
ATOM 833 N N . ILE A 1 107 ? -2.593 -5.777 5.212 1.00 88.06 107 ILE A N 1
ATOM 834 C CA . ILE A 1 107 ? -3.865 -5.067 5.454 1.00 88.06 107 ILE A CA 1
ATOM 835 C C . ILE A 1 107 ? -5.029 -6.042 5.676 1.00 88.06 107 ILE A C 1
ATOM 837 O O . ILE A 1 107 ? -5.884 -5.822 6.540 1.00 88.06 107 ILE A O 1
ATOM 841 N N . GLN A 1 108 ? -5.079 -7.141 4.920 1.00 87.19 108 GLN A N 1
ATOM 842 C CA . GLN A 1 108 ? -6.139 -8.136 5.077 1.00 87.19 108 GLN A CA 1
ATOM 843 C C . GLN A 1 108 ? -6.064 -8.860 6.427 1.00 87.19 108 GLN A C 1
ATOM 845 O O . GLN A 1 108 ? -7.109 -9.081 7.046 1.00 87.19 108 GLN A O 1
ATOM 850 N N . SER A 1 109 ? -4.856 -9.189 6.889 1.00 88.00 109 SER A N 1
ATOM 851 C CA . SER A 1 109 ? -4.623 -9.778 8.210 1.00 88.00 109 SER A CA 1
ATOM 852 C C . SER A 1 109 ? -5.113 -8.850 9.325 1.00 88.00 109 SER A C 1
ATOM 854 O O . SER A 1 109 ? -5.931 -9.239 10.161 1.00 88.00 109 SER A O 1
ATOM 856 N N . TYR A 1 110 ? -4.731 -7.572 9.262 1.00 85.38 110 TYR A N 1
ATOM 857 C CA . TYR A 1 110 ? -5.145 -6.572 10.244 1.00 85.38 110 TYR A CA 1
ATOM 858 C C . TYR A 1 110 ? -6.656 -6.372 10.310 1.00 85.38 110 TYR A C 1
ATOM 860 O O . TYR A 1 110 ? -7.203 -6.188 11.398 1.00 85.38 110 TYR A O 1
ATOM 868 N N . ARG A 1 111 ? -7.349 -6.449 9.171 1.00 84.31 111 ARG A N 1
ATOM 869 C CA . ARG A 1 111 ? -8.811 -6.359 9.138 1.00 84.31 111 ARG A CA 1
ATOM 870 C C . ARG A 1 111 ? -9.470 -7.525 9.874 1.00 84.31 111 ARG A C 1
ATOM 872 O O . ARG A 1 111 ? -10.433 -7.302 10.600 1.00 84.31 111 ARG A O 1
ATOM 879 N N . ARG A 1 112 ? -8.966 -8.750 9.685 1.00 87.38 112 ARG A N 1
ATOM 880 C CA . ARG A 1 112 ? -9.483 -9.940 10.384 1.00 87.38 112 ARG A CA 1
ATOM 881 C C . ARG A 1 112 ? -9.293 -9.800 11.891 1.00 87.38 112 ARG A C 1
ATOM 883 O O . ARG A 1 112 ? -10.244 -9.996 12.635 1.00 87.38 112 ARG A O 1
ATOM 890 N N . LEU A 1 113 ? -8.104 -9.376 12.317 1.00 88.12 113 LEU A N 1
ATOM 891 C CA . LEU A 1 113 ? -7.807 -9.160 13.731 1.00 88.12 113 LEU A CA 1
ATOM 892 C C . LEU A 1 113 ? -8.657 -8.037 14.341 1.00 88.12 113 LEU A C 1
ATOM 894 O O . LEU A 1 113 ? -9.176 -8.201 15.437 1.00 88.12 113 LEU A O 1
ATOM 898 N N . ASN A 1 114 ? -8.831 -6.909 13.645 1.00 87.31 114 ASN A N 1
ATOM 899 C CA . ASN A 1 114 ? -9.669 -5.821 14.155 1.00 87.31 114 ASN A CA 1
ATOM 900 C C . ASN A 1 114 ? -11.132 -6.240 14.262 1.00 87.31 114 ASN A C 1
ATOM 902 O O . ASN A 1 114 ? -11.769 -5.925 15.256 1.00 87.31 114 ASN A O 1
ATOM 906 N N . ASN A 1 115 ? -11.652 -6.983 13.285 1.00 85.81 115 ASN A N 1
ATOM 907 C CA . ASN A 1 115 ? -13.012 -7.507 13.359 1.00 85.81 115 ASN A CA 1
ATOM 908 C C . ASN A 1 115 ? -13.201 -8.430 14.578 1.00 85.81 115 ASN A C 1
ATOM 910 O O . ASN A 1 115 ? -14.163 -8.253 15.320 1.00 85.81 115 ASN A O 1
ATOM 914 N N . ALA A 1 116 ? -12.246 -9.328 14.842 1.00 88.00 116 ALA A N 1
ATOM 915 C CA . ALA A 1 116 ? -12.271 -10.173 16.035 1.00 88.00 116 ALA A CA 1
ATOM 916 C C . ALA A 1 116 ? -12.221 -9.347 17.334 1.00 88.00 116 ALA A C 1
ATOM 918 O O . ALA A 1 116 ? -13.019 -9.577 18.235 1.00 88.00 116 ALA A O 1
ATOM 919 N N . ARG A 1 117 ? -11.345 -8.336 17.411 1.00 88.12 117 ARG A N 1
ATOM 920 C CA . ARG A 1 117 ? -11.235 -7.452 18.585 1.00 88.12 117 ARG A CA 1
ATOM 921 C C . ARG A 1 117 ? -12.515 -6.676 18.868 1.00 88.12 117 ARG A C 1
ATOM 923 O O . ARG A 1 117 ? -12.937 -6.640 20.013 1.00 88.12 117 ARG A O 1
ATOM 930 N N . TYR A 1 118 ? -13.142 -6.095 17.842 1.00 86.19 118 TYR A N 1
ATOM 931 C CA . TYR A 1 118 ? -14.429 -5.412 18.007 1.00 86.19 118 TYR A CA 1
ATOM 932 C C . TYR A 1 118 ? -15.542 -6.379 18.416 1.00 86.19 118 TYR A C 1
ATOM 934 O O . TYR A 1 118 ? -16.397 -6.013 19.206 1.00 86.19 118 TYR A O 1
ATOM 942 N N . THR A 1 119 ? -15.510 -7.622 17.929 1.00 87.06 119 THR A N 1
ATOM 943 C CA . THR A 1 119 ? -16.480 -8.649 18.341 1.00 87.06 119 THR A CA 1
ATOM 944 C C . THR A 1 119 ? -16.333 -8.977 19.826 1.00 87.06 119 THR A C 1
ATOM 946 O O . THR A 1 119 ? -17.323 -9.001 20.543 1.00 87.06 119 THR A O 1
ATOM 949 N N . ILE A 1 120 ? -15.101 -9.179 20.303 1.00 88.81 120 ILE A N 1
ATOM 950 C CA . ILE A 1 120 ? -14.824 -9.440 21.724 1.00 88.81 120 ILE A CA 1
ATOM 951 C C . ILE A 1 120 ? -15.194 -8.224 22.581 1.00 88.81 120 ILE A C 1
ATOM 953 O O . ILE A 1 120 ? -15.821 -8.384 23.619 1.00 88.81 120 ILE A O 1
ATOM 957 N N . LEU A 1 121 ? -14.846 -7.015 22.134 1.00 88.88 121 LEU A N 1
ATOM 958 C CA . LEU A 1 121 ? -15.168 -5.778 22.844 1.00 88.88 121 LEU A CA 1
ATOM 959 C C . LEU A 1 121 ? -16.682 -5.596 23.005 1.00 88.88 121 LEU A C 1
ATOM 961 O O . LEU A 1 121 ? -17.129 -5.275 24.097 1.00 88.88 121 LEU A O 1
ATOM 965 N N . ASN A 1 122 ? -17.458 -5.865 21.950 1.00 87.69 122 ASN A N 1
ATOM 966 C CA . ASN A 1 122 ? -18.918 -5.809 22.007 1.00 87.69 122 ASN A CA 1
ATOM 967 C C . ASN A 1 122 ? -19.502 -6.887 22.933 1.00 87.69 122 ASN A C 1
ATOM 969 O O . ASN A 1 122 ? -20.440 -6.594 23.657 1.00 87.69 122 ASN A O 1
ATOM 973 N N . LYS A 1 123 ? -18.934 -8.104 22.958 1.00 87.00 123 LYS A N 1
ATOM 974 C CA . LYS A 1 123 ? -19.352 -9.151 23.909 1.00 87.00 123 LYS A CA 1
ATOM 975 C C . LYS A 1 123 ? -19.118 -8.729 25.367 1.00 87.00 123 LYS A C 1
ATOM 977 O O . LYS A 1 123 ? -19.978 -8.940 26.202 1.00 87.00 123 LYS A O 1
ATOM 982 N N . ILE A 1 124 ? -17.980 -8.094 25.671 1.00 86.56 124 ILE A N 1
ATOM 983 C CA . ILE A 1 124 ? -17.709 -7.548 27.018 1.00 86.56 124 ILE A CA 1
ATOM 984 C C . ILE A 1 124 ? -18.669 -6.389 27.342 1.00 86.56 124 ILE A C 1
ATOM 986 O O . ILE A 1 124 ? -19.052 -6.188 28.490 1.00 86.56 124 ILE A O 1
ATOM 990 N N . GLU A 1 125 ? -19.058 -5.617 26.327 1.00 87.12 125 GLU A N 1
ATOM 991 C CA . GLU A 1 125 ? -19.963 -4.477 26.456 1.00 87.12 125 GLU A CA 1
ATOM 992 C C . GLU A 1 125 ? -21.415 -4.872 26.788 1.00 87.12 125 GLU A C 1
ATOM 994 O O . GLU A 1 125 ? -22.115 -4.085 27.421 1.00 87.12 125 GLU A O 1
ATOM 999 N N . GLU A 1 126 ? -21.859 -6.077 26.420 1.00 85.62 126 GLU A N 1
ATOM 1000 C CA . GLU A 1 126 ? -23.204 -6.590 26.737 1.00 85.62 126 GLU A CA 1
ATOM 1001 C C . GLU A 1 126 ? -23.434 -6.783 28.248 1.00 85.62 126 GLU A C 1
ATOM 1003 O O . GLU A 1 126 ? -24.554 -6.597 28.717 1.00 85.62 126 GLU A O 1
ATOM 1008 N N . GLU A 1 127 ? -22.371 -7.052 29.010 1.00 82.75 127 GLU A N 1
ATOM 1009 C CA . GLU A 1 127 ? -22.400 -7.220 30.473 1.00 82.75 127 GLU A CA 1
ATOM 1010 C C . GLU A 1 127 ? -22.248 -5.894 31.239 1.00 82.75 127 GLU A C 1
ATOM 1012 O O . GLU A 1 127 ? -22.467 -5.808 32.452 1.00 82.75 127 GLU A O 1
ATOM 1017 N N . LEU A 1 128 ? -21.839 -4.831 30.544 1.00 85.00 128 LEU A N 1
ATOM 1018 C CA . LEU A 1 128 ? -21.647 -3.518 31.143 1.00 85.00 128 LEU A CA 1
ATOM 1019 C C . LEU A 1 128 ? -22.985 -2.765 31.230 1.00 85.00 128 LEU A C 1
ATOM 1021 O O . LEU A 1 128 ? -23.824 -2.849 30.335 1.00 85.00 128 LEU A O 1
ATOM 1025 N N . PRO A 1 129 ? -23.187 -1.933 32.270 1.00 82.19 129 PRO A N 1
ATOM 1026 C CA . PRO A 1 129 ? -24.449 -1.218 32.475 1.00 82.19 129 PRO A CA 1
ATOM 1027 C C . PRO A 1 129 ? -24.785 -0.214 31.360 1.00 82.19 129 PRO A C 1
ATOM 1029 O O . PRO A 1 129 ? -25.921 0.252 31.274 1.00 82.19 129 PRO A O 1
ATOM 1032 N N . ALA A 1 130 ? -23.809 0.157 30.527 1.00 83.44 130 ALA A N 1
ATOM 1033 C CA . ALA A 1 130 ? -24.001 1.067 29.409 1.00 83.44 130 ALA A CA 1
ATOM 1034 C C . ALA A 1 130 ? -23.123 0.664 28.211 1.00 83.44 130 ALA A C 1
ATOM 1036 O O . ALA A 1 130 ? -21.894 0.702 28.330 1.00 83.44 130 ALA A O 1
ATOM 1037 N N . PRO A 1 131 ? -23.722 0.362 27.043 1.00 82.88 131 PRO A N 1
ATOM 1038 C CA . PRO A 1 131 ? -22.978 -0.029 25.857 1.00 82.88 131 PRO A CA 1
ATOM 1039 C C . PRO A 1 131 ? -22.593 1.186 24.994 1.00 82.88 131 PRO A C 1
ATOM 1041 O O . PRO A 1 131 ? -23.233 1.501 23.986 1.00 82.88 131 PRO A O 1
ATOM 1044 N N . VAL A 1 132 ? -21.550 1.900 25.420 1.00 85.12 132 VAL A N 1
ATOM 1045 C CA . VAL A 1 132 ? -21.080 3.169 24.840 1.00 85.12 132 VAL A CA 1
ATOM 1046 C C . VAL A 1 132 ? -20.733 3.078 23.346 1.00 85.12 132 VAL A C 1
ATOM 1048 O O . VAL A 1 132 ? -21.206 3.909 22.570 1.00 85.12 132 VAL A O 1
ATOM 1051 N N . PHE A 1 133 ? -19.933 2.098 22.915 1.00 82.19 133 PHE A N 1
ATOM 1052 C CA . PHE A 1 133 ? -19.541 1.930 21.512 1.00 82.19 133 PHE A CA 1
ATOM 1053 C C . PHE A 1 133 ? -20.737 1.537 20.655 1.00 82.19 133 PHE A C 1
ATOM 1055 O O . PHE A 1 133 ? -20.978 2.135 19.602 1.00 82.19 133 PHE A O 1
ATOM 1062 N N . SER A 1 134 ? -21.516 0.549 21.092 1.00 81.88 134 SER A N 1
ATOM 1063 C CA . SER A 1 134 ? -22.717 0.132 20.366 1.00 81.88 134 SER A CA 1
ATOM 1064 C C . SER A 1 134 ? -23.707 1.286 20.193 1.00 81.88 134 SER A C 1
ATOM 1066 O O . SER A 1 134 ? -24.289 1.448 19.114 1.00 81.88 134 SER A O 1
ATOM 1068 N N . ASP A 1 135 ? -23.879 2.121 21.216 1.00 84.62 135 ASP A N 1
ATOM 1069 C CA . ASP A 1 135 ? -24.725 3.307 21.144 1.00 84.62 135 ASP A CA 1
ATOM 1070 C C . ASP A 1 135 ? -24.140 4.392 20.234 1.00 84.62 135 ASP A C 1
ATOM 1072 O O . ASP A 1 135 ? -24.877 4.932 19.404 1.00 84.62 135 ASP A O 1
ATOM 1076 N N . GLU A 1 136 ? -22.831 4.656 20.284 1.00 81.50 136 GLU A N 1
ATOM 1077 C CA . GLU A 1 136 ? -22.143 5.557 19.348 1.00 81.50 136 GLU A CA 1
ATOM 1078 C C . GLU A 1 136 ? -22.445 5.172 17.890 1.00 81.50 136 GLU A C 1
ATOM 1080 O O . GLU A 1 136 ? -22.904 6.001 17.095 1.00 81.50 136 GLU A O 1
ATOM 1085 N N . TRP A 1 137 ? -22.302 3.887 17.549 1.00 78.56 137 TRP A N 1
ATOM 1086 C CA . TRP A 1 137 ? -22.621 3.374 16.215 1.00 78.56 137 TRP A CA 1
ATOM 1087 C C . TRP A 1 137 ? -24.100 3.539 15.847 1.00 78.56 137 TRP A C 1
ATOM 1089 O O . TRP A 1 137 ? -24.416 3.845 14.690 1.00 78.56 137 TRP A O 1
ATOM 1099 N N . LYS A 1 138 ? -25.026 3.364 16.801 1.00 79.00 138 LYS A N 1
ATOM 1100 C CA . LYS A 1 138 ? -26.463 3.614 16.578 1.00 79.00 138 LYS A CA 1
ATOM 1101 C C . LYS A 1 138 ? -26.731 5.093 16.288 1.00 79.00 138 LYS A C 1
ATOM 1103 O O . LYS A 1 138 ? -27.547 5.388 15.414 1.00 79.00 138 LYS A O 1
ATOM 1108 N N . TYR A 1 139 ? -26.067 6.020 16.981 1.00 78.44 139 TYR A N 1
ATOM 1109 C CA . TYR A 1 139 ? -26.221 7.460 16.748 1.00 78.44 139 TYR A CA 1
ATOM 1110 C C . TYR A 1 139 ? -25.610 7.906 15.416 1.00 78.44 139 TYR A C 1
ATOM 1112 O O . TYR A 1 139 ? -26.240 8.683 14.694 1.00 78.44 139 TYR A O 1
ATOM 1120 N N . LEU A 1 140 ? -24.443 7.369 15.045 1.00 71.69 140 LEU A N 1
ATOM 1121 C CA . LEU A 1 140 ? -23.796 7.649 13.759 1.00 71.69 140 LEU A CA 1
ATOM 1122 C C . LEU A 1 140 ? -24.660 7.226 12.564 1.00 71.69 140 LEU A C 1
ATOM 1124 O O . LEU A 1 140 ? -24.704 7.934 11.565 1.00 71.69 140 LEU A O 1
ATOM 1128 N N . LYS A 1 141 ? -25.398 6.114 12.671 1.00 69.69 141 LYS A N 1
ATOM 1129 C CA . LYS A 1 141 ? -26.331 5.665 11.620 1.00 69.69 141 LYS A CA 1
ATOM 1130 C C . LYS A 1 141 ? -27.607 6.511 11.521 1.00 69.69 141 LYS A C 1
ATOM 1132 O O . LYS A 1 141 ? -28.242 6.522 10.472 1.00 69.69 141 LYS A O 1
ATOM 1137 N N . LYS A 1 142 ? -28.014 7.185 12.604 1.00 65.25 142 LYS A N 1
ATOM 1138 C CA . LYS A 1 142 ? -29.272 7.954 12.674 1.00 65.25 142 LYS A CA 1
ATOM 1139 C C . LYS A 1 142 ? -29.137 9.405 12.201 1.00 65.25 142 LYS A C 1
ATOM 1141 O O . LYS A 1 142 ? -30.139 9.989 11.791 1.00 65.25 142 LYS A O 1
ATOM 1146 N N . LYS A 1 143 ? -27.946 10.010 12.264 1.00 57.53 143 LYS A N 1
ATOM 1147 C CA . LYS A 1 143 ? -27.735 11.389 11.793 1.00 57.53 143 LYS A CA 1
ATOM 1148 C C . LYS A 1 143 ? -27.619 11.432 10.265 1.00 57.53 143 LYS A C 1
ATOM 1150 O O . LYS A 1 143 ? -26.684 10.875 9.700 1.00 57.53 143 LYS A O 1
ATOM 1155 N N . LYS A 1 144 ? -28.536 12.153 9.602 1.00 51.81 144 LYS A N 1
ATOM 1156 C CA . LYS A 1 144 ? -28.274 12.691 8.256 1.00 51.81 144 LYS A CA 1
ATOM 1157 C C . LYS A 1 144 ? -27.109 13.693 8.349 1.00 51.81 144 LYS A C 1
ATOM 1159 O O . LYS A 1 144 ? -27.020 14.377 9.371 1.00 51.81 144 LYS A O 1
ATOM 1164 N N . PRO A 1 145 ? -26.224 13.773 7.339 1.00 57.16 145 PRO A N 1
ATOM 1165 C CA . PRO A 1 145 ? -25.127 14.740 7.337 1.00 57.16 145 PRO A CA 1
ATOM 1166 C C . PRO A 1 145 ? -25.664 16.177 7.454 1.00 57.16 145 PRO A C 1
ATOM 1168 O O . PRO A 1 145 ? -26.763 16.466 6.976 1.00 57.16 145 PRO A O 1
ATOM 1171 N N . ASP A 1 146 ? -24.910 17.052 8.127 1.00 56.03 146 ASP A N 1
ATOM 1172 C CA . ASP A 1 146 ? -25.292 18.450 8.364 1.00 56.03 146 ASP A CA 1
ATOM 1173 C C . ASP A 1 146 ? -25.549 19.196 7.039 1.00 56.03 146 ASP A C 1
ATOM 1175 O O . ASP A 1 146 ? -24.740 19.087 6.117 1.00 56.03 146 ASP A O 1
ATOM 1179 N N . PRO A 1 147 ? -26.620 20.005 6.933 1.00 54.19 147 PRO A N 1
ATOM 1180 C CA . PRO A 1 147 ? -26.987 20.697 5.694 1.00 54.19 147 PRO A CA 1
ATOM 1181 C C . PRO A 1 147 ? -26.006 21.806 5.268 1.00 54.19 147 PRO A C 1
ATOM 1183 O O . PRO A 1 147 ? -26.064 22.257 4.128 1.00 54.19 147 PRO A O 1
ATOM 1186 N N . GLU A 1 148 ? -25.106 22.249 6.154 1.00 55.19 148 GLU A N 1
ATOM 1187 C CA . GLU A 1 148 ? -24.034 23.213 5.844 1.00 55.19 148 GLU A CA 1
ATOM 1188 C C . GLU A 1 148 ? -22.782 22.534 5.255 1.00 55.19 148 GLU A C 1
ATOM 1190 O O . GLU A 1 148 ? -21.918 23.183 4.661 1.00 55.19 148 GLU A O 1
ATOM 1195 N N . MET A 1 149 ? -22.699 21.204 5.344 1.00 52.91 149 MET A N 1
ATOM 1196 C CA . MET A 1 149 ? -21.680 20.430 4.654 1.00 52.91 149 MET A CA 1
ATOM 1197 C C . MET A 1 149 ? -22.085 20.304 3.179 1.00 52.91 149 MET A C 1
ATOM 1199 O O . MET A 1 149 ? -22.795 19.379 2.793 1.00 52.91 149 MET A O 1
ATOM 1203 N N . ILE A 1 150 ? -21.629 21.237 2.335 1.00 55.12 150 ILE A N 1
ATOM 1204 C CA . ILE A 1 150 ? -21.659 21.071 0.872 1.00 55.12 150 ILE A CA 1
ATOM 1205 C C . ILE A 1 150 ? -20.625 19.990 0.509 1.00 55.12 150 ILE A C 1
ATOM 1207 O O . ILE A 1 150 ? -19.526 20.273 0.037 1.00 55.12 150 ILE A O 1
ATOM 1211 N N . ASP A 1 151 ? -20.951 18.730 0.789 1.00 51.12 151 ASP A N 1
ATOM 1212 C CA . ASP A 1 151 ? -20.341 17.587 0.118 1.00 51.12 151 ASP A CA 1
ATOM 1213 C C . ASP A 1 151 ? -21.042 17.465 -1.247 1.00 51.12 151 ASP A C 1
ATOM 1215 O O . ASP A 1 151 ? -22.272 17.414 -1.286 1.00 51.12 151 ASP A O 1
ATOM 1219 N N . PRO A 1 152 ? -20.331 17.436 -2.387 1.00 56.00 152 PRO A N 1
ATOM 1220 C CA . PRO A 1 152 ? -20.933 17.224 -3.707 1.00 56.00 152 PRO A CA 1
ATOM 1221 C C . PRO A 1 152 ? -21.563 15.821 -3.898 1.00 56.00 152 PRO A C 1
ATOM 1223 O O . PRO A 1 152 ? -21.622 15.326 -5.025 1.00 56.00 152 PRO A O 1
ATOM 1226 N N . ARG A 1 153 ? -22.008 15.138 -2.836 1.00 53.16 153 ARG A N 1
ATOM 1227 C CA . ARG A 1 153 ? -22.517 13.760 -2.863 1.00 53.16 153 ARG A CA 1
ATOM 1228 C C . ARG A 1 153 ? -23.870 13.616 -2.184 1.00 53.16 153 ARG A C 1
ATOM 1230 O O . ARG A 1 153 ? -24.093 14.104 -1.084 1.00 53.16 153 ARG A O 1
ATOM 1237 N N . ASP A 1 154 ? -24.720 12.836 -2.847 1.00 52.09 154 ASP A N 1
ATOM 1238 C CA . ASP A 1 154 ? -26.049 12.441 -2.395 1.00 52.09 154 ASP A CA 1
ATOM 1239 C C . ASP A 1 154 ? -26.050 11.850 -0.977 1.00 52.09 154 ASP A C 1
ATOM 1241 O O . ASP A 1 154 ? -25.241 10.981 -0.631 1.00 52.09 154 ASP A O 1
ATOM 1245 N N . SER A 1 155 ? -27.036 12.281 -0.187 1.00 48.69 155 SER A N 1
ATOM 1246 C CA . SER A 1 155 ? -27.285 11.894 1.209 1.00 48.69 155 SER A CA 1
ATOM 1247 C C . SER A 1 155 ? -27.632 10.413 1.427 1.00 48.69 155 SER A C 1
ATOM 1249 O O . SER A 1 155 ? -27.811 10.002 2.570 1.00 48.69 155 SER A O 1
ATOM 1251 N N . ASP A 1 156 ? -27.709 9.619 0.354 1.00 47.81 156 ASP A N 1
ATOM 1252 C CA . ASP A 1 156 ? -28.036 8.186 0.363 1.00 47.81 156 ASP A CA 1
ATOM 1253 C C . ASP A 1 156 ? -26.792 7.281 0.359 1.00 47.81 156 ASP A C 1
ATOM 1255 O O . ASP A 1 156 ? -26.884 6.070 0.150 1.00 47.81 156 ASP A O 1
ATOM 1259 N N . SER A 1 157 ? -25.589 7.820 0.595 1.00 47.44 157 SER A N 1
ATOM 1260 C CA . SER A 1 157 ? -24.420 6.957 0.758 1.00 47.44 157 SER A CA 1
ATOM 1261 C C . SER A 1 157 ? -24.408 6.319 2.152 1.00 47.44 157 SER A C 1
ATOM 1263 O O . SER A 1 157 ? -23.701 6.765 3.049 1.00 47.44 157 SER A O 1
ATOM 1265 N N . GLU A 1 158 ? -25.144 5.215 2.294 1.00 49.19 158 GLU A N 1
ATOM 1266 C CA . GLU A 1 158 ? -25.241 4.308 3.457 1.00 49.19 158 GLU A CA 1
ATOM 1267 C C . GLU A 1 158 ? -23.892 3.680 3.887 1.00 49.19 158 GLU A C 1
ATOM 1269 O O . GLU A 1 158 ? -23.798 2.862 4.797 1.00 49.19 158 GLU A O 1
ATOM 1274 N N . ASN A 1 159 ? -22.796 4.080 3.246 1.00 44.97 159 ASN A N 1
ATOM 1275 C CA . ASN A 1 159 ? -21.463 3.596 3.526 1.00 44.97 159 ASN A CA 1
ATOM 1276 C C . ASN A 1 159 ? -20.664 4.692 4.219 1.00 44.97 159 ASN A C 1
ATOM 1278 O O . ASN A 1 159 ? -20.078 5.550 3.553 1.00 44.97 159 ASN A O 1
ATOM 1282 N N . HIS A 1 160 ? -20.516 4.568 5.540 1.00 49.19 160 HIS A N 1
ATOM 1283 C CA . HIS A 1 160 ? -19.258 4.936 6.179 1.00 49.19 160 HIS A CA 1
ATOM 1284 C C . HIS A 1 160 ? -18.160 4.246 5.360 1.00 49.19 160 HIS A C 1
ATOM 1286 O O . HIS A 1 160 ? -17.982 3.027 5.432 1.00 49.19 160 HIS A O 1
ATOM 1292 N N . ARG A 1 161 ? -17.519 4.989 4.449 1.00 50.38 161 ARG A N 1
ATOM 1293 C CA . ARG A 1 161 ? -16.427 4.471 3.629 1.00 50.38 161 ARG A CA 1
ATOM 1294 C C . ARG A 1 161 ? -15.371 4.030 4.623 1.00 50.38 161 ARG A C 1
ATOM 1296 O O . ARG A 1 161 ? -14.637 4.864 5.136 1.00 50.38 161 ARG A O 1
ATOM 1303 N N . SER A 1 162 ? -15.284 2.728 4.890 1.00 51.34 162 SER A N 1
ATOM 1304 C CA . SER A 1 162 ? -14.127 2.197 5.591 1.00 51.34 162 SER A CA 1
ATOM 1305 C C . SER A 1 162 ? -12.913 2.683 4.808 1.00 51.34 162 SER A C 1
ATOM 1307 O O . SER A 1 162 ? -12.772 2.393 3.614 1.00 51.34 162 SER A O 1
ATOM 1309 N N . HIS A 1 163 ? -12.072 3.489 5.457 1.00 54.38 163 HIS A N 1
ATOM 1310 C CA . HIS A 1 163 ? -10.843 4.029 4.870 1.00 54.38 163 HIS A CA 1
ATOM 1311 C C . HIS A 1 163 ? -10.025 2.908 4.191 1.00 54.38 163 HIS A C 1
ATOM 1313 O O . HIS A 1 163 ? -9.428 3.096 3.132 1.00 54.38 163 HIS A O 1
ATOM 1319 N N . THR A 1 164 ? -10.182 1.680 4.688 1.00 59.88 164 THR A N 1
ATOM 1320 C CA . THR A 1 164 ? -9.665 0.416 4.160 1.00 59.88 164 THR A CA 1
ATOM 1321 C C . THR A 1 164 ? -10.039 0.094 2.700 1.00 59.88 164 THR A C 1
ATOM 1323 O O . THR A 1 164 ? -9.254 -0.552 2.002 1.00 59.88 164 THR A O 1
ATOM 1326 N N . ILE A 1 165 ? -11.213 0.494 2.186 1.00 65.12 165 ILE A N 1
ATOM 1327 C CA . ILE A 1 165 ? -11.572 0.270 0.766 1.00 65.12 165 ILE A CA 1
ATOM 1328 C C . ILE A 1 165 ? -10.702 1.147 -0.138 1.00 65.12 165 ILE A C 1
ATOM 1330 O O . ILE A 1 165 ? -10.238 0.691 -1.188 1.00 65.12 165 ILE A O 1
ATOM 1334 N N . VAL A 1 166 ? -10.474 2.396 0.273 1.00 75.25 166 VAL A N 1
ATOM 1335 C CA . VAL A 1 166 ? -9.641 3.353 -0.464 1.00 75.25 166 VAL A CA 1
ATOM 1336 C C . VAL A 1 166 ? -8.180 2.918 -0.412 1.00 75.25 166 VAL A C 1
ATOM 1338 O O . VAL A 1 166 ? -7.540 2.849 -1.458 1.00 75.25 166 VAL A O 1
ATOM 1341 N N . GLU A 1 167 ? -7.691 2.507 0.761 1.00 79.94 167 GLU A N 1
ATOM 1342 C CA . GLU A 1 167 ? -6.336 1.966 0.945 1.00 79.94 167 GLU A CA 1
ATOM 1343 C C . GLU A 1 167 ? -6.065 0.771 0.024 1.00 79.94 167 GLU A C 1
ATOM 1345 O O . GLU A 1 167 ? -5.039 0.701 -0.650 1.00 79.94 167 GLU A O 1
ATOM 1350 N N . ARG A 1 168 ? -7.024 -0.152 -0.088 1.00 83.00 168 ARG A N 1
ATOM 1351 C CA . ARG A 1 168 ? -6.875 -1.328 -0.948 1.00 83.00 168 ARG A CA 1
ATOM 1352 C C . ARG A 1 168 ? -6.801 -0.965 -2.428 1.00 83.00 168 ARG A C 1
ATOM 1354 O O . ARG A 1 168 ? -6.011 -1.548 -3.171 1.00 83.00 168 ARG A O 1
ATOM 1361 N N . ARG A 1 169 ? -7.648 -0.030 -2.870 1.00 85.25 169 ARG A N 1
ATOM 1362 C CA . ARG A 1 169 ? -7.622 0.467 -4.252 1.00 85.25 169 ARG A CA 1
ATOM 1363 C C . ARG A 1 169 ? -6.303 1.173 -4.541 1.00 85.25 169 ARG A C 1
ATOM 1365 O O . ARG A 1 169 ? -5.719 0.921 -5.586 1.00 85.25 169 ARG A O 1
ATOM 1372 N N . TYR A 1 170 ? -5.816 1.971 -3.598 1.00 89.56 170 TYR A N 1
ATOM 1373 C CA . TYR A 1 170 ? -4.532 2.651 -3.694 1.00 89.56 170 TYR A CA 1
ATOM 1374 C C . TYR A 1 170 ? -3.362 1.671 -3.881 1.00 89.56 170 TYR A C 1
ATOM 1376 O O . TYR A 1 170 ? -2.592 1.839 -4.821 1.00 89.56 170 TYR A O 1
ATOM 1384 N N . ILE A 1 171 ? -3.282 0.590 -3.095 1.00 91.56 171 ILE A N 1
ATOM 1385 C CA . ILE A 1 171 ? -2.222 -0.424 -3.269 1.00 91.56 171 ILE A CA 1
ATOM 1386 C C . ILE A 1 171 ? -2.301 -1.093 -4.641 1.00 91.56 171 ILE A C 1
ATOM 1388 O O . ILE A 1 171 ? -1.275 -1.280 -5.290 1.00 91.56 171 ILE A O 1
ATOM 1392 N N . ARG A 1 172 ? -3.508 -1.429 -5.116 1.00 90.94 172 ARG A N 1
ATOM 1393 C CA . ARG A 1 172 ? -3.676 -2.019 -6.454 1.00 90.94 172 ARG A CA 1
ATOM 1394 C C . ARG A 1 172 ? -3.230 -1.064 -7.558 1.00 90.94 172 ARG A C 1
ATOM 1396 O O . ARG A 1 172 ? -2.546 -1.496 -8.477 1.00 90.94 172 ARG A O 1
ATOM 1403 N N . LEU A 1 173 ? -3.582 0.219 -7.458 1.00 93.25 173 LEU A N 1
ATOM 1404 C CA . LEU A 1 173 ? -3.123 1.243 -8.402 1.00 93.25 173 LEU A CA 1
ATOM 1405 C C . LEU A 1 173 ? -1.594 1.345 -8.408 1.00 93.25 173 LEU A C 1
ATOM 1407 O O . LEU A 1 173 ? -0.983 1.409 -9.471 1.00 93.25 173 LEU A O 1
ATOM 1411 N N . LEU A 1 174 ? -0.977 1.295 -7.230 1.00 94.50 174 LEU A N 1
ATOM 1412 C CA . LEU A 1 174 ? 0.470 1.379 -7.072 1.00 94.50 174 LEU A CA 1
ATOM 1413 C C . LEU A 1 174 ? 1.177 0.139 -7.651 1.00 94.50 174 LEU A C 1
ATOM 1415 O O . LEU A 1 174 ? 2.156 0.267 -8.386 1.00 94.50 174 LEU A O 1
ATOM 1419 N N . GLN A 1 175 ? 0.628 -1.056 -7.415 1.00 95.38 175 GLN A N 1
ATOM 1420 C CA . GLN A 1 175 ? 1.104 -2.305 -8.013 1.00 95.38 175 GLN A CA 1
ATOM 1421 C C . GLN A 1 175 ? 1.022 -2.271 -9.546 1.00 95.38 175 GLN A C 1
ATOM 1423 O O . GLN A 1 175 ? 1.985 -2.646 -10.213 1.00 95.38 175 GLN A O 1
ATOM 1428 N N . ILE A 1 176 ? -0.095 -1.790 -10.107 1.00 95.25 176 ILE A N 1
ATOM 1429 C CA . ILE A 1 176 ? -0.253 -1.610 -11.559 1.00 95.25 176 ILE A CA 1
ATOM 1430 C C . ILE A 1 176 ? 0.815 -0.649 -12.091 1.00 95.25 176 ILE A C 1
ATOM 1432 O O . ILE A 1 176 ? 1.439 -0.945 -13.105 1.00 95.25 176 ILE A O 1
ATOM 1436 N N . GLY A 1 177 ? 1.081 0.455 -11.388 1.00 95.44 177 GLY A N 1
ATOM 1437 C CA . GLY A 1 177 ? 2.139 1.399 -11.751 1.00 95.44 177 GLY A CA 1
ATOM 1438 C C . GLY A 1 177 ? 3.517 0.739 -11.866 1.00 95.44 177 GLY A C 1
ATOM 1439 O O . GLY A 1 177 ? 4.200 0.921 -12.874 1.00 95.44 177 GLY A O 1
ATOM 1440 N N . TYR A 1 178 ? 3.907 -0.084 -10.888 1.00 96.62 178 TYR A N 1
ATOM 1441 C CA . TYR A 1 178 ? 5.167 -0.833 -10.960 1.00 96.62 178 TYR A CA 1
ATOM 1442 C C . TYR A 1 178 ? 5.203 -1.829 -12.118 1.00 96.62 178 TYR A C 1
ATOM 1444 O O . TYR A 1 178 ? 6.212 -1.910 -12.814 1.00 96.62 178 TYR A O 1
ATOM 1452 N N . VAL A 1 179 ? 4.111 -2.563 -12.350 1.00 96.19 179 VAL A N 1
ATOM 1453 C CA . VAL A 1 179 ? 4.023 -3.519 -13.465 1.00 96.19 179 VAL A CA 1
ATOM 1454 C C . VAL A 1 179 ? 4.144 -2.802 -14.809 1.00 96.19 179 VAL A C 1
ATOM 1456 O O . VAL A 1 179 ? 4.854 -3.286 -15.685 1.00 96.19 179 VAL A O 1
ATOM 1459 N N . LEU A 1 180 ? 3.526 -1.629 -14.968 1.00 95.94 180 LEU A N 1
ATOM 1460 C CA . LEU A 1 180 ? 3.633 -0.829 -16.189 1.00 95.94 180 LEU A CA 1
ATOM 1461 C C . LEU A 1 180 ? 5.075 -0.375 -16.441 1.00 95.94 180 LEU A C 1
ATOM 1463 O O . LEU A 1 180 ? 5.615 -0.640 -17.515 1.00 95.94 180 LEU A O 1
ATOM 1467 N N . VAL A 1 181 ? 5.727 0.234 -15.447 1.00 95.31 181 VAL A N 1
ATOM 1468 C CA . VAL A 1 181 ? 7.128 0.677 -15.571 1.00 95.31 181 VAL A CA 1
ATOM 1469 C C . VAL A 1 181 ? 8.064 -0.506 -15.841 1.00 95.31 181 VAL A C 1
ATOM 1471 O O . VAL A 1 181 ? 8.934 -0.423 -16.709 1.00 95.31 181 VAL A O 1
ATOM 1474 N N . GLY A 1 182 ? 7.856 -1.632 -15.156 1.00 94.44 182 GLY A N 1
ATOM 1475 C CA . GLY A 1 182 ? 8.615 -2.859 -15.384 1.00 94.44 182 GLY A CA 1
ATOM 1476 C C . GLY A 1 182 ? 8.407 -3.434 -16.779 1.00 94.44 182 GLY A C 1
ATOM 1477 O O . GLY A 1 182 ? 9.375 -3.789 -17.444 1.00 94.44 182 GLY A O 1
ATOM 1478 N N . SER A 1 183 ? 7.166 -3.463 -17.269 1.00 93.38 183 SER A N 1
ATOM 1479 C CA . SER A 1 183 ? 6.855 -3.943 -18.619 1.00 93.38 183 SER A CA 1
ATOM 1480 C C . SER A 1 183 ? 7.531 -3.094 -19.698 1.00 93.38 183 SER A C 1
ATOM 1482 O O . SER A 1 183 ? 8.094 -3.642 -20.643 1.00 93.38 183 SER A O 1
ATOM 1484 N N . TYR A 1 184 ? 7.573 -1.771 -19.519 1.00 93.12 184 TYR A N 1
ATOM 1485 C CA . TYR A 1 184 ? 8.282 -0.862 -20.417 1.00 93.12 184 TYR A CA 1
ATOM 1486 C C . TYR A 1 184 ? 9.791 -1.146 -20.439 1.00 93.12 184 TYR A C 1
ATOM 1488 O O . TYR A 1 184 ? 10.378 -1.310 -21.510 1.00 93.12 184 TYR A O 1
ATOM 1496 N N . ALA A 1 185 ? 10.411 -1.281 -19.262 1.00 93.00 185 ALA A N 1
ATOM 1497 C CA . ALA A 1 185 ? 11.831 -1.610 -19.153 1.00 93.00 185 ALA A CA 1
ATOM 1498 C C . ALA A 1 185 ? 12.157 -2.991 -19.750 1.00 93.00 185 ALA A C 1
ATOM 1500 O O . ALA A 1 185 ? 13.167 -3.143 -20.437 1.00 93.00 185 ALA A O 1
ATOM 1501 N N . LEU A 1 186 ? 11.284 -3.982 -19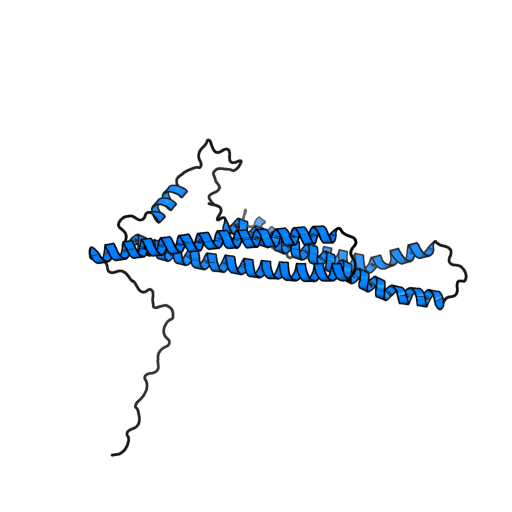.545 1.00 93.38 186 LEU A N 1
ATOM 1502 C CA . LEU A 1 186 ? 11.419 -5.315 -20.128 1.00 93.38 186 LEU A CA 1
ATOM 1503 C C . LEU A 1 186 ? 11.401 -5.261 -21.658 1.00 93.38 186 LEU A C 1
ATOM 1505 O O . LEU A 1 186 ? 12.289 -5.818 -22.299 1.00 93.38 186 LEU A O 1
ATOM 1509 N N . VAL A 1 187 ? 10.420 -4.567 -22.243 1.00 93.50 187 VAL A N 1
ATOM 1510 C CA . VAL A 1 187 ? 10.321 -4.400 -23.701 1.00 93.50 187 VAL A CA 1
ATOM 1511 C C . VAL A 1 187 ? 11.569 -3.714 -24.249 1.00 93.50 187 VAL A C 1
ATOM 1513 O O . VAL A 1 187 ? 12.117 -4.168 -25.251 1.00 93.50 187 VAL A O 1
ATOM 1516 N N . PHE A 1 188 ? 12.067 -2.674 -23.577 1.00 91.75 188 PHE A N 1
ATOM 1517 C CA . PHE A 1 188 ? 13.301 -1.999 -23.977 1.00 91.75 188 PHE A CA 1
ATOM 1518 C C . PHE A 1 188 ? 14.505 -2.953 -23.994 1.00 91.75 188 PHE A C 1
ATOM 1520 O O . PHE A 1 188 ? 15.228 -3.015 -24.987 1.00 91.75 188 PHE A O 1
ATOM 1527 N N . VAL A 1 189 ? 14.696 -3.743 -22.931 1.00 91.50 189 VAL A N 1
ATOM 1528 C CA . VAL A 1 189 ? 15.783 -4.733 -22.842 1.00 91.50 189 VAL A CA 1
ATOM 1529 C C . VAL A 1 189 ? 15.668 -5.786 -23.946 1.00 91.50 189 VAL A C 1
ATOM 1531 O O . VAL A 1 189 ? 16.666 -6.105 -24.590 1.00 91.50 189 VAL A O 1
ATOM 1534 N N . LEU A 1 190 ? 14.461 -6.297 -24.209 1.00 91.00 190 LEU A N 1
ATOM 1535 C CA . LEU A 1 190 ? 14.223 -7.276 -25.272 1.00 91.00 190 LEU A CA 1
ATOM 1536 C C . LEU A 1 190 ? 14.522 -6.702 -26.663 1.00 91.00 190 LEU A C 1
ATOM 1538 O O . LEU A 1 190 ? 15.146 -7.377 -27.482 1.00 91.00 190 LEU A O 1
ATOM 1542 N N . LEU A 1 191 ? 14.121 -5.455 -26.926 1.00 88.50 191 LEU A N 1
ATOM 1543 C CA . LEU A 1 191 ? 14.401 -4.771 -28.190 1.00 88.50 191 LEU A CA 1
ATOM 1544 C C . LEU A 1 191 ? 15.896 -4.531 -28.394 1.00 88.50 191 LEU A C 1
ATOM 1546 O O . LEU A 1 191 ? 16.402 -4.727 -29.499 1.00 88.50 191 LEU A O 1
ATOM 1550 N N . GLU A 1 192 ? 16.610 -4.125 -27.350 1.00 86.38 192 GLU A N 1
ATOM 1551 C CA . GLU A 1 192 ? 18.044 -3.866 -27.442 1.00 86.38 192 GLU A CA 1
ATOM 1552 C C . GLU A 1 192 ? 18.841 -5.169 -27.596 1.00 86.38 192 GLU A C 1
ATOM 1554 O O . GLU A 1 192 ? 19.770 -5.242 -28.400 1.00 86.38 192 GLU A O 1
ATOM 1559 N N . MET A 1 193 ? 18.411 -6.244 -26.928 1.00 85.69 193 MET A N 1
ATOM 1560 C CA . MET A 1 193 ? 18.954 -7.588 -27.138 1.00 85.69 193 MET A CA 1
ATOM 1561 C C . MET A 1 193 ? 18.713 -8.078 -28.573 1.00 85.69 193 MET A C 1
ATOM 1563 O O . MET A 1 193 ? 19.625 -8.615 -29.203 1.00 85.69 193 MET A O 1
ATOM 1567 N N . TYR A 1 194 ? 17.517 -7.842 -29.124 1.00 85.31 194 TYR A N 1
ATOM 1568 C CA . TYR A 1 194 ? 17.208 -8.137 -30.523 1.00 85.31 194 TYR A CA 1
ATOM 1569 C C . TYR A 1 194 ? 18.116 -7.336 -31.467 1.00 85.31 194 TYR A C 1
ATOM 1571 O O . TYR A 1 194 ? 18.786 -7.920 -32.315 1.00 85.31 194 TYR A O 1
ATOM 1579 N N . ARG A 1 195 ? 18.227 -6.013 -31.295 1.00 80.69 195 ARG A N 1
ATOM 1580 C CA . ARG A 1 195 ? 19.130 -5.174 -32.105 1.00 80.69 195 ARG A CA 1
ATOM 1581 C C . ARG A 1 195 ? 20.576 -5.659 -32.042 1.00 80.69 195 ARG A C 1
ATOM 1583 O O . ARG A 1 195 ? 21.211 -5.774 -33.088 1.00 80.69 195 ARG A O 1
ATOM 1590 N N . GLY A 1 196 ? 21.069 -5.990 -30.850 1.00 78.88 196 GLY A N 1
ATOM 1591 C CA . GLY A 1 196 ? 22.409 -6.536 -30.644 1.00 78.88 196 GLY A CA 1
ATOM 1592 C C . GLY A 1 196 ? 22.640 -7.862 -31.374 1.00 78.88 196 GLY A C 1
ATOM 1593 O O . GLY A 1 196 ? 23.708 -8.050 -31.949 1.00 78.88 196 GLY A O 1
ATOM 1594 N N . ALA A 1 197 ? 21.640 -8.747 -31.419 1.00 77.06 197 ALA A N 1
ATOM 1595 C CA . ALA A 1 197 ? 21.715 -10.019 -32.140 1.00 77.06 197 ALA A CA 1
ATOM 1596 C C . ALA A 1 197 ? 21.647 -9.860 -33.672 1.00 77.06 197 ALA A C 1
ATOM 1598 O O . ALA A 1 197 ? 22.302 -10.604 -34.400 1.00 77.06 197 ALA A O 1
ATOM 1599 N N . TRP A 1 198 ? 20.894 -8.877 -34.176 1.00 67.75 198 TRP A N 1
ATOM 1600 C CA . TRP A 1 198 ? 20.741 -8.636 -35.617 1.00 67.75 198 TRP A CA 1
ATOM 1601 C C . TRP A 1 198 ? 21.866 -7.807 -36.239 1.00 67.75 198 TRP A C 1
ATOM 1603 O O . TRP A 1 198 ? 22.149 -7.967 -37.427 1.00 67.75 198 TRP A O 1
ATOM 1613 N N . ASN A 1 199 ? 22.537 -6.958 -35.458 1.00 68.56 199 ASN A N 1
ATOM 1614 C CA . ASN A 1 199 ? 23.662 -6.151 -35.933 1.00 68.56 199 ASN A CA 1
ATOM 1615 C C . ASN A 1 199 ? 24.823 -6.974 -36.537 1.00 68.56 199 ASN A C 1
ATOM 1617 O O . ASN A 1 199 ? 25.283 -6.630 -37.621 1.00 68.56 199 ASN A O 1
ATOM 1621 N N . PRO A 1 200 ? 25.310 -8.073 -35.929 1.00 66.75 200 PRO A N 1
ATOM 1622 C CA . PRO A 1 200 ? 26.370 -8.875 -36.540 1.00 66.75 200 PRO A CA 1
ATOM 1623 C C . PRO A 1 200 ? 25.892 -9.618 -37.796 1.00 66.75 200 PRO A C 1
ATOM 1625 O O . PRO A 1 200 ? 26.657 -9.772 -38.745 1.00 66.75 200 PRO A O 1
ATOM 1628 N N . ILE A 1 201 ? 24.625 -10.039 -37.839 1.00 63.03 201 ILE A N 1
ATOM 1629 C CA . ILE A 1 201 ? 24.049 -10.761 -38.984 1.00 63.03 201 ILE A CA 1
ATOM 1630 C C . ILE A 1 201 ? 23.950 -9.839 -40.207 1.00 63.03 201 ILE A C 1
ATOM 1632 O O . ILE A 1 201 ? 24.314 -10.240 -41.312 1.00 63.03 201 ILE A O 1
ATOM 1636 N N . SER A 1 202 ? 23.523 -8.586 -40.026 1.00 60.56 202 SER A N 1
ATOM 1637 C CA . SER A 1 202 ? 23.449 -7.608 -41.120 1.00 60.56 202 SER A CA 1
ATOM 1638 C C . SER A 1 202 ? 24.832 -7.218 -41.659 1.00 60.56 202 SER A C 1
ATOM 1640 O O . SER A 1 202 ? 25.009 -7.089 -42.874 1.00 60.56 202 SER A O 1
ATOM 1642 N N . GLN A 1 203 ? 25.836 -7.102 -40.782 1.00 62.31 203 GLN A N 1
ATOM 1643 C CA . GLN A 1 203 ? 27.226 -6.852 -41.178 1.00 62.31 203 GLN A CA 1
ATOM 1644 C C . GLN A 1 203 ? 27.801 -8.025 -41.988 1.00 62.31 203 GLN A C 1
ATOM 1646 O O . GLN A 1 203 ? 28.418 -7.805 -43.028 1.00 62.31 203 GLN A O 1
ATOM 1651 N N . LEU A 1 204 ? 27.532 -9.274 -41.585 1.00 59.22 204 LEU A N 1
ATOM 1652 C CA . LEU A 1 204 ? 27.958 -10.464 -42.332 1.00 59.22 204 LEU A CA 1
ATOM 1653 C C . LEU A 1 204 ? 27.318 -10.548 -43.725 1.00 59.22 204 LEU A C 1
ATOM 1655 O O . LEU A 1 204 ? 28.017 -10.839 -44.693 1.00 59.22 204 LEU A O 1
ATOM 1659 N N . ILE A 1 205 ? 26.025 -10.234 -43.855 1.00 57.44 205 ILE A N 1
ATOM 1660 C CA . ILE A 1 205 ? 25.338 -10.173 -45.158 1.00 57.44 205 ILE A CA 1
ATOM 1661 C C . ILE A 1 205 ? 25.981 -9.112 -46.065 1.00 57.44 205 ILE A C 1
ATOM 1663 O O . ILE A 1 205 ? 26.181 -9.358 -47.253 1.00 57.44 205 ILE A O 1
ATOM 1667 N N . THR A 1 206 ? 26.358 -7.960 -45.505 1.00 57.09 206 THR A N 1
ATOM 1668 C CA . THR A 1 206 ? 26.994 -6.859 -46.250 1.00 57.09 206 THR A CA 1
ATOM 1669 C C . THR A 1 206 ? 28.410 -7.212 -46.725 1.00 57.09 206 THR A C 1
ATOM 1671 O O . THR A 1 206 ? 28.821 -6.790 -47.801 1.00 57.09 206 THR A O 1
ATOM 1674 N N . ILE A 1 207 ? 29.158 -8.007 -45.952 1.00 59.19 207 ILE A N 1
ATOM 1675 C CA . ILE A 1 207 ? 30.512 -8.466 -46.311 1.00 59.19 207 ILE A CA 1
ATOM 1676 C C . ILE A 1 207 ? 30.467 -9.603 -47.346 1.00 59.19 207 ILE A C 1
ATOM 1678 O O . ILE A 1 207 ? 31.306 -9.652 -48.243 1.00 59.19 207 ILE A O 1
ATOM 1682 N N . VAL A 1 208 ? 29.494 -10.514 -47.239 1.00 53.72 208 VAL A N 1
ATOM 1683 C CA . VAL A 1 208 ? 29.350 -11.678 -48.135 1.00 53.72 208 VAL A CA 1
ATOM 1684 C C . VAL A 1 208 ? 28.757 -11.301 -49.500 1.00 53.72 208 VAL A C 1
ATOM 1686 O O . VAL A 1 208 ? 29.035 -11.975 -50.491 1.00 53.72 208 VAL A O 1
ATOM 1689 N N . LEU A 1 209 ? 27.987 -10.213 -49.586 1.00 51.78 209 LEU A N 1
ATOM 1690 C CA . LEU A 1 209 ? 27.438 -9.680 -50.836 1.00 51.78 209 LEU A CA 1
ATOM 1691 C C . LEU A 1 209 ? 28.103 -8.333 -51.180 1.00 51.78 209 LEU A C 1
ATOM 1693 O O . LEU A 1 209 ? 27.542 -7.279 -50.868 1.00 51.78 209 LEU A O 1
ATOM 1697 N N . PRO A 1 210 ? 29.285 -8.324 -51.832 1.00 46.12 210 PRO A N 1
ATOM 1698 C CA . PRO A 1 210 ? 29.900 -7.088 -52.295 1.00 46.12 210 PRO A CA 1
ATOM 1699 C C . PRO A 1 210 ? 28.991 -6.455 -53.356 1.00 46.12 210 PRO A C 1
ATOM 1701 O O . PRO A 1 210 ? 28.539 -7.104 -54.299 1.00 46.12 210 PRO A O 1
ATOM 1704 N N . THR A 1 211 ? 28.663 -5.186 -53.154 1.00 49.19 211 THR 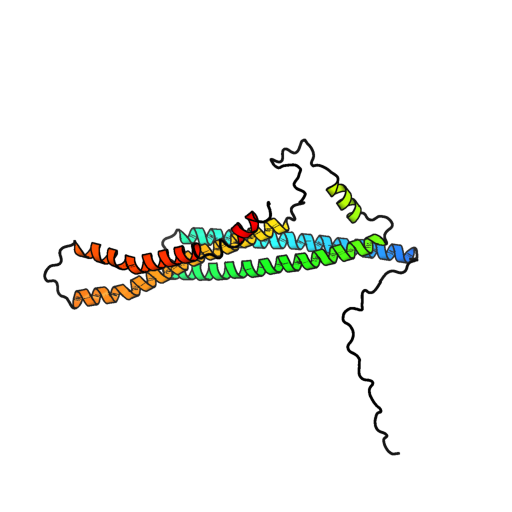A N 1
ATOM 1705 C CA . THR A 1 211 ? 27.601 -4.472 -53.864 1.00 49.19 211 THR A CA 1
ATOM 1706 C C . THR A 1 211 ? 27.834 -4.388 -55.373 1.00 49.19 211 THR A C 1
ATOM 1708 O O . THR A 1 211 ? 28.633 -3.601 -55.868 1.00 49.19 211 THR A O 1
ATOM 1711 N N . GLY A 1 212 ? 27.016 -5.120 -56.125 1.00 42.00 212 GLY A N 1
ATOM 1712 C CA . GLY A 1 212 ? 26.499 -4.651 -57.404 1.00 42.00 212 GLY A CA 1
ATOM 1713 C C . GLY A 1 212 ? 25.120 -4.040 -57.166 1.00 42.00 212 GLY A C 1
ATOM 1714 O O . GLY A 1 212 ? 24.147 -4.771 -57.026 1.00 42.00 212 GLY A O 1
ATOM 1715 N N . SER A 1 213 ? 25.048 -2.707 -57.095 1.00 42.16 213 SER A N 1
ATOM 1716 C CA . SER A 1 213 ? 23.820 -1.899 -57.224 1.00 42.16 213 SER A CA 1
ATOM 1717 C C . SER A 1 213 ? 22.624 -2.240 -56.313 1.00 42.16 213 SER A C 1
ATOM 1719 O O . SER A 1 213 ? 21.665 -2.867 -56.749 1.00 42.16 213 SER A O 1
ATOM 1721 N N . TYR A 1 214 ? 22.591 -1.669 -55.105 1.00 40.25 214 TYR A N 1
ATOM 1722 C CA . TYR A 1 214 ? 21.320 -1.292 -54.471 1.00 40.25 214 TYR A CA 1
ATOM 1723 C C . TYR A 1 214 ? 21.398 0.166 -54.036 1.00 40.25 214 TYR A C 1
ATOM 1725 O O . TYR A 1 214 ? 21.940 0.521 -52.993 1.00 40.25 214 TYR A O 1
ATOM 1733 N N . THR A 1 215 ? 20.878 1.024 -54.906 1.00 36.97 215 THR A N 1
ATOM 1734 C CA . THR A 1 215 ? 20.517 2.402 -54.594 1.00 36.97 215 THR A CA 1
ATOM 1735 C C . THR A 1 215 ? 19.553 2.428 -53.405 1.00 36.97 215 THR A C 1
ATOM 1737 O O . THR A 1 215 ? 18.746 1.517 -53.231 1.00 36.97 215 THR A O 1
ATOM 1740 N N . SER A 1 216 ? 19.638 3.495 -52.619 1.00 43.41 216 SER A N 1
ATOM 1741 C CA . SER A 1 216 ? 19.020 3.836 -51.324 1.00 43.41 216 SER A CA 1
ATOM 1742 C C . SER A 1 216 ? 17.493 3.672 -51.136 1.00 43.41 216 SER A C 1
ATOM 1744 O O . SER A 1 216 ? 16.934 4.251 -50.210 1.00 43.41 216 SER A O 1
ATOM 1746 N N . SER A 1 217 ? 16.791 2.880 -51.947 1.00 43.62 217 SER A N 1
ATOM 1747 C CA . SER A 1 217 ? 15.332 2.716 -51.885 1.00 43.62 217 SER A CA 1
ATOM 1748 C C . SER A 1 217 ? 14.874 1.431 -51.176 1.00 43.62 217 SER A C 1
ATOM 1750 O O . SER A 1 217 ? 13.781 1.409 -50.616 1.00 43.62 217 SER A O 1
ATOM 1752 N N . THR A 1 218 ? 15.693 0.375 -51.113 1.00 42.00 218 THR A N 1
ATOM 1753 C CA . THR A 1 218 ? 15.249 -0.938 -50.595 1.00 42.00 218 THR A CA 1
ATOM 1754 C C . THR A 1 218 ? 15.414 -1.117 -49.083 1.00 42.00 218 THR A C 1
ATOM 1756 O O . THR A 1 218 ? 14.721 -1.943 -48.492 1.00 42.00 218 THR A O 1
ATOM 1759 N N . ALA A 1 219 ? 16.257 -0.313 -48.424 1.00 41.25 219 ALA A N 1
ATOM 1760 C CA . ALA A 1 219 ? 16.390 -0.330 -46.963 1.00 41.25 219 ALA A CA 1
ATOM 1761 C C . ALA A 1 219 ? 15.093 0.115 -46.251 1.00 41.25 219 ALA A C 1
ATOM 1763 O O . ALA A 1 219 ? 14.804 -0.361 -45.158 1.00 41.25 219 ALA A O 1
ATOM 1764 N N . GLY A 1 220 ? 14.269 0.945 -46.906 1.00 37.94 220 GLY A N 1
ATOM 1765 C CA . GLY A 1 220 ? 12.943 1.339 -46.410 1.00 37.94 220 GLY A CA 1
ATOM 1766 C C . GLY A 1 220 ? 11.867 0.250 -46.525 1.00 37.94 220 GLY A C 1
ATOM 1767 O O . GLY A 1 220 ? 10.848 0.321 -45.841 1.00 37.94 220 GLY A O 1
ATOM 1768 N N . ASN A 1 221 ? 12.095 -0.790 -47.335 1.00 40.09 221 ASN A N 1
ATOM 1769 C CA . ASN A 1 221 ? 11.123 -1.870 -47.527 1.00 40.09 221 ASN A CA 1
ATOM 1770 C C . ASN A 1 221 ? 11.365 -3.064 -46.597 1.00 40.09 221 ASN A C 1
ATOM 1772 O O . ASN A 1 221 ? 10.421 -3.775 -46.271 1.00 40.09 221 ASN A O 1
ATOM 1776 N N . VAL A 1 222 ? 12.584 -3.257 -46.083 1.00 41.81 222 VAL A N 1
ATOM 1777 C CA . VAL A 1 222 ? 12.840 -4.308 -45.079 1.00 41.81 222 VAL A CA 1
ATOM 1778 C C . VAL A 1 222 ? 12.223 -3.936 -43.722 1.00 41.81 222 VAL A C 1
ATOM 1780 O O . VAL A 1 222 ? 11.732 -4.811 -43.011 1.00 41.81 222 VAL A O 1
ATOM 1783 N N . SER A 1 223 ? 12.097 -2.639 -43.411 1.00 44.56 223 SER A N 1
ATOM 1784 C CA . SER A 1 223 ? 11.308 -2.146 -42.268 1.00 44.56 223 SER A CA 1
ATOM 1785 C C . SER A 1 223 ? 9.799 -2.411 -42.375 1.00 44.56 223 SER A C 1
ATOM 1787 O O . SER A 1 223 ? 9.113 -2.358 -41.359 1.00 44.56 223 SER A O 1
ATOM 1789 N N . LEU A 1 224 ? 9.271 -2.739 -43.561 1.00 42.12 224 LEU A N 1
ATOM 1790 C CA . LEU A 1 224 ? 7.853 -3.073 -43.755 1.00 42.12 224 LEU A CA 1
ATOM 1791 C C . LEU A 1 224 ? 7.554 -4.576 -43.612 1.00 42.12 224 LEU A C 1
ATOM 1793 O O . LEU A 1 224 ? 6.395 -4.956 -43.451 1.00 42.12 224 LEU A O 1
ATOM 1797 N N . ILE A 1 225 ? 8.575 -5.439 -43.600 1.00 46.00 225 ILE A N 1
ATOM 1798 C CA . ILE A 1 225 ? 8.400 -6.904 -43.572 1.00 46.00 225 ILE A CA 1
ATOM 1799 C C . ILE A 1 225 ? 8.354 -7.465 -42.133 1.00 46.00 225 ILE A C 1
ATOM 1801 O O . ILE A 1 225 ? 8.014 -8.627 -41.937 1.00 46.00 225 ILE A O 1
ATOM 1805 N N . LEU A 1 226 ? 8.558 -6.640 -41.095 1.00 46.59 226 LEU A N 1
ATOM 1806 C CA . LEU A 1 226 ? 8.271 -7.020 -39.695 1.00 46.59 226 LEU A CA 1
ATOM 1807 C C . LEU A 1 226 ? 6.809 -6.781 -39.255 1.00 46.59 226 LEU A C 1
ATOM 1809 O O . LEU A 1 226 ? 6.461 -7.007 -38.097 1.00 46.59 226 LEU A O 1
ATOM 1813 N N . SER A 1 227 ? 5.934 -6.375 -40.177 1.00 58.53 227 SER A N 1
ATOM 1814 C CA . SER A 1 227 ? 4.495 -6.185 -39.944 1.00 58.53 227 SER A CA 1
ATOM 1815 C C . SER A 1 227 ? 3.584 -7.437 -40.054 1.00 58.53 227 SER A C 1
ATOM 1817 O O . SER A 1 227 ? 2.373 -7.280 -39.950 1.00 58.53 227 SER A O 1
ATOM 1819 N N . PRO A 1 228 ? 4.048 -8.693 -40.229 1.00 55.81 228 PRO A N 1
ATOM 1820 C CA . PRO A 1 228 ? 3.166 -9.856 -40.057 1.00 55.81 228 PRO A CA 1
ATOM 1821 C C . PRO A 1 228 ? 3.082 -10.304 -38.597 1.00 55.81 228 PRO A C 1
ATOM 1823 O O . PRO A 1 228 ? 2.005 -10.569 -38.088 1.00 55.81 228 PRO A O 1
ATOM 1826 N N . LEU A 1 229 ? 4.208 -10.356 -37.880 1.00 54.34 229 LEU A N 1
ATOM 1827 C CA . LEU A 1 229 ? 4.215 -10.836 -36.493 1.00 54.34 229 LEU A CA 1
ATOM 1828 C C . LEU A 1 229 ? 3.642 -9.802 -35.524 1.00 54.34 229 LEU A C 1
ATOM 1830 O O . LEU A 1 229 ? 2.923 -10.171 -34.605 1.00 54.34 229 LEU A O 1
ATOM 1834 N N . ALA A 1 230 ? 3.888 -8.511 -35.758 1.00 55.88 230 ALA A N 1
ATOM 1835 C CA . ALA A 1 230 ? 3.270 -7.446 -34.971 1.00 55.88 230 ALA A CA 1
ATOM 1836 C C . ALA A 1 230 ? 1.750 -7.386 -35.188 1.00 55.88 230 ALA A C 1
ATOM 1838 O O . ALA A 1 230 ? 1.011 -7.181 -34.231 1.00 55.88 230 ALA A O 1
ATOM 1839 N N . THR A 1 231 ? 1.270 -7.622 -36.415 1.00 63.41 231 THR A N 1
ATOM 1840 C CA . THR A 1 231 ? -0.172 -7.704 -36.686 1.00 63.41 231 THR A CA 1
ATOM 1841 C C . THR A 1 231 ? -0.778 -8.984 -36.134 1.00 63.41 231 THR A C 1
ATOM 1843 O O . THR A 1 231 ? -1.867 -8.902 -35.593 1.00 63.41 231 THR A O 1
ATOM 1846 N N . ILE A 1 232 ? -0.073 -10.121 -36.155 1.00 72.62 232 ILE A N 1
ATOM 1847 C CA . ILE A 1 232 ? -0.510 -11.351 -35.475 1.00 72.62 232 ILE A CA 1
ATOM 1848 C C . ILE A 1 232 ? -0.590 -11.135 -33.961 1.00 72.62 232 ILE A C 1
ATOM 1850 O O . ILE A 1 232 ? -1.577 -11.524 -33.358 1.00 72.62 232 ILE A O 1
ATOM 1854 N N . VAL A 1 233 ? 0.386 -10.469 -33.338 1.00 68.88 233 VAL A N 1
ATOM 1855 C CA . VAL A 1 233 ? 0.364 -10.182 -31.892 1.00 68.88 233 VAL A CA 1
ATOM 1856 C C . VAL A 1 233 ? -0.739 -9.183 -31.540 1.00 68.88 233 VAL A C 1
ATOM 1858 O O . VAL A 1 233 ? -1.461 -9.396 -30.574 1.00 68.88 233 VAL A O 1
ATOM 1861 N N . ILE A 1 234 ? -0.923 -8.122 -32.330 1.00 69.31 234 ILE A N 1
ATOM 1862 C CA . ILE A 1 234 ? -2.022 -7.165 -32.137 1.00 69.31 234 ILE A CA 1
ATOM 1863 C C . ILE A 1 234 ? -3.377 -7.842 -32.383 1.00 69.31 234 ILE A C 1
ATOM 1865 O O . ILE A 1 234 ? -4.315 -7.585 -31.639 1.00 69.31 234 ILE A O 1
ATOM 1869 N N . TRP A 1 235 ? -3.478 -8.734 -33.370 1.00 71.06 235 TRP A N 1
ATOM 1870 C CA . TRP A 1 235 ? -4.679 -9.514 -33.665 1.00 71.06 235 TRP A CA 1
ATOM 1871 C C . TRP A 1 235 ? -4.971 -10.543 -32.574 1.00 71.06 235 TRP A C 1
ATOM 1873 O O . TRP A 1 235 ? -6.128 -10.694 -32.213 1.00 71.06 235 TRP A O 1
ATOM 1883 N N . GLU A 1 236 ? -3.959 -11.169 -31.970 1.00 70.44 236 GLU A N 1
ATOM 1884 C CA . GLU A 1 236 ? -4.138 -12.104 -30.855 1.00 70.44 236 GLU A CA 1
ATOM 1885 C C . GLU A 1 236 ? -4.474 -11.371 -29.546 1.00 70.44 236 GLU A C 1
ATOM 1887 O O . GLU A 1 236 ? -5.280 -11.858 -28.761 1.00 70.44 236 GLU A O 1
ATOM 1892 N N . ILE A 1 237 ? -3.950 -10.155 -29.335 1.00 65.81 237 ILE A N 1
ATOM 1893 C CA . ILE A 1 237 ? -4.366 -9.265 -28.236 1.00 65.81 237 ILE A CA 1
ATOM 1894 C C . ILE A 1 237 ? -5.810 -8.790 -28.446 1.00 65.81 237 ILE A C 1
ATOM 1896 O O . ILE A 1 237 ? -6.593 -8.784 -27.499 1.00 65.81 237 ILE A O 1
ATOM 1900 N N . TYR A 1 238 ? -6.188 -8.434 -29.678 1.00 66.19 238 TYR A N 1
ATOM 1901 C CA . TYR A 1 238 ? -7.562 -8.058 -30.012 1.00 66.19 238 TYR A CA 1
ATOM 1902 C C . TYR A 1 238 ? -8.510 -9.252 -29.863 1.00 66.19 238 TYR A C 1
ATOM 1904 O O . TYR A 1 238 ? -9.576 -9.113 -29.282 1.00 66.19 238 TYR A O 1
ATOM 1912 N N . ARG A 1 239 ? -8.087 -10.445 -30.291 1.00 70.44 239 ARG A N 1
ATOM 1913 C CA . ARG A 1 239 ? -8.810 -11.710 -30.126 1.00 70.44 239 ARG A CA 1
ATOM 1914 C C . ARG A 1 239 ? -8.946 -12.115 -28.664 1.00 70.44 239 ARG A C 1
ATOM 1916 O O . ARG A 1 239 ? -9.990 -12.619 -28.295 1.00 70.44 239 ARG A O 1
ATOM 1923 N N . TYR A 1 240 ? -7.937 -11.875 -27.831 1.00 59.16 240 TYR A N 1
ATOM 1924 C CA . TYR A 1 240 ? -8.011 -12.098 -26.385 1.00 59.16 240 TYR A CA 1
ATOM 1925 C C . TYR A 1 240 ? -8.938 -11.085 -25.692 1.00 59.16 240 TYR A C 1
ATOM 1927 O O . TYR A 1 240 ? -9.600 -11.415 -24.713 1.00 59.16 240 TYR A O 1
ATOM 1935 N N . MET A 1 241 ? -9.021 -9.854 -26.206 1.00 55.72 241 MET A N 1
ATOM 1936 C CA . MET A 1 241 ? -10.003 -8.864 -25.750 1.00 55.72 241 MET A CA 1
ATOM 1937 C C . MET A 1 241 ? -11.431 -9.155 -26.246 1.00 55.72 241 MET A C 1
ATOM 1939 O O . MET A 1 241 ? -12.381 -8.793 -25.556 1.00 55.72 241 MET A O 1
ATOM 1943 N N . ASP A 1 242 ? -11.578 -9.787 -27.414 1.00 56.62 242 ASP A N 1
ATOM 1944 C CA . ASP A 1 242 ? -12.856 -10.078 -28.086 1.00 56.62 242 ASP A CA 1
ATOM 1945 C C . ASP A 1 242 ? -13.379 -11.504 -27.819 1.00 56.62 242 ASP A C 1
ATOM 1947 O O . ASP A 1 242 ? -14.555 -11.785 -28.029 1.00 56.62 242 ASP A O 1
ATOM 1951 N N . SER A 1 243 ? -12.554 -12.423 -27.299 1.00 52.28 243 SER A N 1
ATOM 1952 C CA . SER A 1 243 ? -12.997 -13.764 -26.906 1.00 52.28 243 SER A CA 1
ATOM 1953 C C . SER A 1 243 ? -13.777 -13.709 -25.590 1.00 52.28 243 SER A C 1
ATOM 1955 O O . SER A 1 243 ? -13.215 -13.874 -24.511 1.00 52.28 243 SER A O 1
ATOM 1957 N N . ASP A 1 244 ? -15.069 -13.408 -25.689 1.00 54.50 244 ASP A N 1
ATOM 1958 C CA . ASP A 1 244 ? -16.216 -14.078 -25.053 1.00 54.50 244 ASP A CA 1
ATOM 1959 C C . ASP A 1 244 ? -16.117 -14.669 -23.623 1.00 54.50 244 ASP A C 1
ATOM 1961 O O . ASP A 1 244 ? -16.926 -15.510 -23.239 1.00 54.50 244 ASP A O 1
ATOM 1965 N N . GLU A 1 245 ? -15.263 -14.142 -22.746 1.00 50.81 245 GLU A N 1
ATOM 1966 C CA . GLU A 1 245 ? -15.552 -14.108 -21.300 1.00 50.81 245 GLU A CA 1
ATOM 1967 C C . GLU A 1 245 ? -16.199 -12.772 -20.881 1.00 50.81 245 GLU A C 1
ATOM 1969 O O . GLU A 1 245 ? -16.777 -12.654 -19.798 1.00 50.81 245 GLU A O 1
ATOM 1974 N N . GLY A 1 246 ? -16.209 -11.781 -21.782 1.00 49.06 246 GLY A N 1
ATOM 1975 C CA . GLY A 1 246 ? -16.861 -10.479 -21.603 1.00 49.06 246 GLY A CA 1
ATOM 1976 C C . GLY A 1 246 ? -18.370 -10.452 -21.890 1.00 49.06 246 GLY A C 1
ATOM 1977 O O . GLY A 1 246 ? -19.047 -9.511 -21.474 1.00 49.06 246 GLY A O 1
ATOM 1978 N N . TRP A 1 247 ? -18.930 -11.480 -22.543 1.00 41.16 247 TRP A N 1
ATOM 1979 C CA . TRP A 1 247 ? -20.338 -11.505 -22.988 1.00 41.16 247 TRP A CA 1
ATOM 1980 C C . TRP A 1 247 ? -21.249 -12.496 -22.234 1.00 41.16 247 TRP A C 1
ATOM 1982 O O . TRP A 1 247 ? -22.437 -12.625 -22.531 1.00 41.16 247 TRP A O 1
ATOM 1992 N N . SER A 1 248 ? -20.743 -13.152 -21.183 1.00 47.75 248 SER A N 1
ATOM 1993 C CA . SER A 1 248 ? -21.563 -13.989 -20.282 1.00 47.75 248 SER A CA 1
ATOM 1994 C C . SER A 1 248 ? -22.207 -13.181 -19.139 1.00 47.75 248 SER A C 1
ATOM 1996 O O . SER A 1 248 ? -23.307 -13.494 -18.675 1.00 47.75 248 SER A O 1
ATOM 1998 N N . ILE A 1 249 ? -21.582 -12.076 -18.714 1.00 48.22 249 ILE A N 1
ATOM 1999 C CA . ILE A 1 249 ? -22.088 -11.257 -17.597 1.00 48.22 249 ILE A CA 1
ATOM 2000 C C . ILE A 1 249 ? -23.127 -10.224 -18.072 1.00 48.22 249 ILE A C 1
ATOM 2002 O O . ILE A 1 249 ? -24.097 -9.958 -17.361 1.00 48.22 249 ILE A O 1
ATOM 2006 N N . SER A 1 250 ? -23.003 -9.695 -19.295 1.00 47.16 250 SER A N 1
ATOM 2007 C CA . SER A 1 250 ? -23.985 -8.753 -19.859 1.00 47.16 250 SER A CA 1
ATOM 2008 C C . SER A 1 250 ? -25.326 -9.431 -20.177 1.00 47.16 250 SER A C 1
ATOM 2010 O O . SER A 1 250 ? -26.388 -8.854 -19.935 1.00 47.16 250 SER A O 1
ATOM 2012 N N . THR A 1 251 ? -25.295 -10.689 -20.624 1.00 50.25 251 THR A N 1
ATOM 2013 C CA . THR A 1 251 ? -26.501 -11.469 -20.937 1.00 50.25 251 THR A CA 1
ATOM 2014 C C . THR A 1 251 ? -27.248 -11.902 -19.668 1.00 50.25 251 THR A C 1
ATOM 2016 O O . THR A 1 251 ? -28.480 -11.879 -19.639 1.00 50.25 251 THR A O 1
ATOM 2019 N N . LYS A 1 252 ? -26.536 -12.181 -18.562 1.00 48.66 252 LYS A N 1
ATOM 2020 C CA . LYS A 1 252 ? -27.162 -12.468 -17.254 1.00 48.66 252 LYS A CA 1
ATOM 2021 C C . LYS A 1 252 ? -27.829 -11.255 -16.599 1.00 48.66 252 LYS A C 1
ATOM 2023 O O . LYS A 1 252 ? -28.758 -11.438 -15.820 1.00 48.66 252 LYS A O 1
ATOM 2028 N N . LEU A 1 253 ? -27.424 -10.028 -16.931 1.00 50.38 253 LEU A N 1
ATOM 2029 C CA . LEU A 1 253 ? -28.031 -8.814 -16.368 1.00 50.38 253 LEU A CA 1
ATOM 2030 C C . LEU A 1 253 ? -29.264 -8.320 -17.137 1.00 50.38 253 LEU A C 1
ATOM 2032 O O . LEU A 1 253 ? -30.041 -7.538 -16.594 1.00 50.38 253 LEU A O 1
ATOM 2036 N N . LYS A 1 254 ? -29.503 -8.807 -18.362 1.00 50.41 254 LYS A N 1
ATOM 2037 C CA . LYS A 1 254 ? -30.724 -8.479 -19.117 1.00 50.41 254 LYS A CA 1
ATOM 2038 C C . LYS A 1 254 ? -31.926 -9.356 -18.739 1.00 50.41 254 LYS A C 1
ATOM 2040 O O . LYS A 1 254 ? -33.052 -8.943 -18.974 1.00 50.41 254 LYS A O 1
ATOM 2045 N N . ASN A 1 255 ? -31.693 -10.508 -18.102 1.00 48.72 255 ASN A N 1
ATOM 2046 C CA . ASN A 1 255 ? -32.733 -11.476 -17.714 1.00 48.72 255 ASN A CA 1
ATOM 2047 C C . ASN A 1 255 ? -33.157 -11.392 -16.229 1.00 48.72 255 ASN A C 1
ATOM 2049 O O . ASN A 1 255 ? -33.917 -12.226 -15.758 1.00 48.72 255 ASN A O 1
ATOM 2053 N N . ILE A 1 256 ? -32.645 -10.406 -15.479 1.00 51.69 256 ILE A N 1
ATOM 2054 C CA . ILE A 1 256 ? -33.050 -10.106 -14.084 1.00 51.69 256 ILE A CA 1
ATOM 2055 C C . ILE A 1 256 ? -33.902 -8.817 -14.025 1.00 51.69 256 ILE A C 1
ATOM 2057 O O . ILE A 1 256 ? -34.381 -8.411 -12.971 1.00 51.69 256 ILE A O 1
ATOM 2061 N N . ARG A 1 257 ? -34.137 -8.169 -15.176 1.00 48.03 257 ARG A N 1
ATOM 2062 C CA . ARG A 1 257 ? -35.021 -6.999 -15.305 1.00 48.03 257 ARG A CA 1
ATOM 2063 C C . ARG A 1 257 ? -36.162 -7.246 -16.300 1.00 48.03 257 ARG A C 1
ATOM 2065 O O . ARG A 1 257 ? -36.467 -6.378 -17.118 1.00 48.03 257 ARG A O 1
ATOM 2072 N N . SER A 1 258 ? -36.762 -8.430 -16.205 1.00 45.00 258 SER A N 1
ATOM 2073 C CA . SER A 1 258 ? -38.110 -8.760 -16.682 1.00 45.00 258 SER A CA 1
ATOM 2074 C C . SER A 1 258 ? -38.823 -9.555 -15.602 1.00 45.00 258 SER A C 1
ATOM 2076 O O . SER A 1 258 ? -38.217 -10.570 -15.187 1.00 45.00 258 SER A O 1
#

Sequence (258 aa):
MPEESPEDSPESEPENPEATEHDFFHEDLDDEEKNRLVDQYIHYSEVAIETSSQRIQTNRTFGIILTTLLAGLFGLSQATLGINLAASILFASAIGAITCHYWYGSIQSYRRLNNARYTILNKIEEELPAPVFSDEWKYLKKKKPDPEMIDPRDSDSENHRSHTIVERRYIRLLQIGYVLVGSYALVFVLLEMYRGAWNPISQLITIVLPTGSYTSSTAGNVSL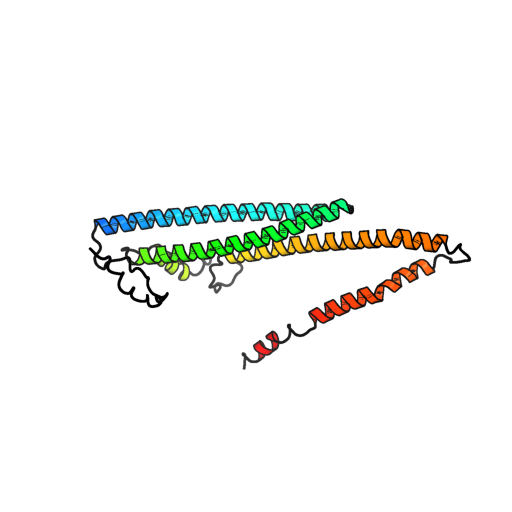ILSPLATIVIWEIYRYMDSDEGWSISTKLKNIRS

Secondary structure (DSSP, 8-state):
-PPPPPP---------TT--------SS--HHHHHHHHHHHHHHHHHHHHHHHHHHHHHHHHHHHHHHHHHHHHHHHTS---HHHHHHHHHHHHHHHHHHHHHHHHHHHHHHHHHHHHHHHHHHHHTSSS-HHHHHHHHHHHPPPPTT---SS-TT------HHHHHHHHHHHHHHHHHHHHHHHHHHHHHHHHHHHHHHHHHHHHHHS--S---TTSHHHHTTTTTTHHHHHHHHHHHHHHSSSSSHHHHHHHSS--